Protein AF-A0A3P1Y1E5-F1 (afdb_monomer)

Structure (mmCIF, N/CA/C/O backbone):
data_AF-A0A3P1Y1E5-F1
#
_entry.id   AF-A0A3P1Y1E5-F1
#
loop_
_atom_site.group_PDB
_atom_site.id
_atom_site.type_symbol
_atom_site.label_atom_id
_atom_site.label_alt_id
_atom_site.label_comp_id
_atom_site.label_asym_id
_atom_site.label_entity_id
_atom_site.label_seq_id
_atom_site.pdbx_PDB_ins_code
_atom_site.Cartn_x
_atom_site.Cartn_y
_atom_site.Cartn_z
_atom_site.occupancy
_atom_site.B_iso_or_equiv
_atom_site.auth_seq_id
_atom_site.auth_comp_id
_atom_site.auth_asym_id
_atom_site.auth_atom_id
_atom_site.pdbx_PDB_model_num
ATOM 1 N N . MET A 1 1 ? -15.353 -23.049 12.510 1.00 42.47 1 MET A N 1
ATOM 2 C CA . MET A 1 1 ? -13.964 -23.099 13.004 1.00 42.47 1 MET A CA 1
ATOM 3 C C . MET A 1 1 ? -13.811 -21.940 13.968 1.00 42.47 1 MET A C 1
ATOM 5 O O . MET A 1 1 ? -13.907 -20.807 13.520 1.00 42.47 1 MET A O 1
ATOM 9 N N . ASN A 1 2 ? -13.717 -22.211 15.271 1.00 51.72 2 ASN A N 1
ATOM 10 C CA . ASN A 1 2 ? -13.521 -21.175 16.287 1.00 51.72 2 ASN A CA 1
ATOM 11 C C . ASN A 1 2 ? -12.017 -21.083 16.535 1.00 51.72 2 ASN A C 1
ATOM 13 O O . ASN A 1 2 ? -11.492 -21.872 17.318 1.00 51.72 2 ASN A O 1
ATOM 17 N N . GLY A 1 3 ? -11.343 -20.205 15.793 1.00 59.78 3 GLY A N 1
ATOM 18 C CA . GLY A 1 3 ? -9.952 -19.862 16.078 1.00 59.78 3 GLY A CA 1
ATOM 19 C C . GLY A 1 3 ? -9.832 -19.218 17.456 1.00 59.78 3 GLY A C 1
ATOM 20 O O . GLY A 1 3 ? -10.827 -18.745 18.022 1.00 59.78 3 GLY A O 1
ATOM 21 N N . SER A 1 4 ? -8.627 -19.227 18.015 1.00 78.69 4 SER A N 1
ATOM 22 C CA . SER A 1 4 ? -8.357 -18.503 19.256 1.00 78.69 4 SER A CA 1
ATOM 23 C C . SER A 1 4 ? -8.670 -17.000 19.076 1.00 78.69 4 SER A C 1
ATOM 25 O O . SER A 1 4 ? -8.649 -16.491 17.951 1.00 78.69 4 SER A O 1
ATOM 27 N N . PRO A 1 5 ? -8.976 -16.254 20.154 1.00 76.31 5 PRO A N 1
ATOM 28 C CA . PRO A 1 5 ? -9.172 -14.804 20.077 1.00 76.31 5 PRO A CA 1
ATOM 29 C C . PRO A 1 5 ? -8.020 -14.076 19.368 1.00 76.31 5 PRO A C 1
ATOM 31 O O . PRO A 1 5 ? -8.258 -13.133 18.622 1.00 76.31 5 PRO A O 1
ATOM 34 N N . GLU A 1 6 ? -6.788 -14.554 19.553 1.00 79.50 6 GLU A N 1
ATOM 35 C CA . GLU A 1 6 ? -5.588 -14.021 18.904 1.00 79.50 6 GLU A CA 1
ATOM 36 C C . GLU A 1 6 ? -5.561 -14.314 17.400 1.00 79.50 6 GLU A C 1
ATOM 38 O O . GLU A 1 6 ? -5.260 -13.425 16.611 1.00 79.50 6 GLU A O 1
ATOM 43 N N . GLU A 1 7 ? -5.947 -15.519 16.971 1.00 82.75 7 GLU A N 1
ATOM 44 C CA . GLU A 1 7 ? -6.045 -15.865 15.545 1.00 82.75 7 GLU A CA 1
ATOM 45 C C . GLU A 1 7 ? -7.094 -15.013 14.820 1.00 82.75 7 GLU A C 1
ATOM 47 O O . GLU A 1 7 ? -6.874 -14.592 13.686 1.00 82.75 7 GLU A O 1
ATOM 52 N N . LEU A 1 8 ? -8.224 -14.723 15.477 1.00 83.44 8 LEU A N 1
ATOM 53 C CA . LEU A 1 8 ? -9.262 -13.845 14.926 1.00 83.44 8 LEU A CA 1
ATOM 54 C C . LEU A 1 8 ? -8.780 -12.400 14.780 1.00 83.44 8 LEU A C 1
ATOM 56 O O . LEU A 1 8 ? -9.143 -11.737 13.811 1.00 83.44 8 LEU A O 1
ATOM 60 N N . LEU A 1 9 ? -7.984 -11.917 15.736 1.00 86.06 9 LEU A N 1
ATOM 61 C CA . LEU A 1 9 ? -7.380 -10.591 15.673 1.00 86.06 9 LEU A CA 1
ATOM 62 C C . LEU A 1 9 ? -6.325 -10.521 14.568 1.00 86.06 9 LEU A C 1
ATOM 64 O O . LEU A 1 9 ? -6.343 -9.573 13.798 1.00 86.06 9 LEU A O 1
ATOM 68 N N . LEU A 1 10 ? -5.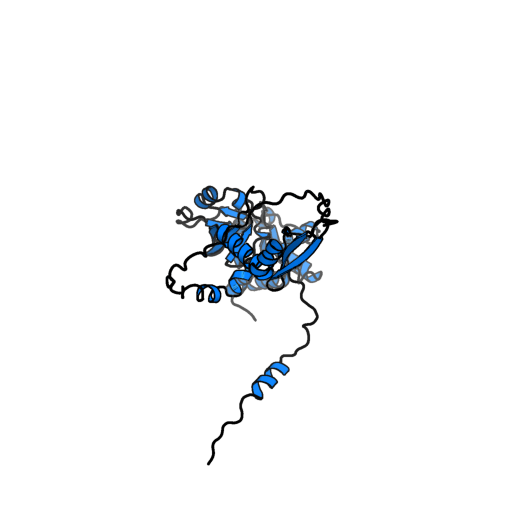457 -11.525 14.435 1.00 83.56 10 LEU A N 1
ATOM 69 C CA . LEU A 1 10 ? -4.420 -11.562 13.396 1.00 83.56 10 LEU A CA 1
ATOM 70 C C . LEU A 1 10 ? -4.992 -11.671 11.976 1.00 83.56 10 LEU A C 1
ATOM 72 O O . LEU A 1 10 ? -4.389 -11.167 11.034 1.00 83.56 10 LEU A O 1
ATOM 76 N N . ALA A 1 11 ? -6.142 -12.327 11.817 1.00 83.75 11 ALA A N 1
ATOM 77 C CA . ALA A 1 11 ? -6.803 -12.484 10.523 1.00 83.75 11 ALA A CA 1
ATOM 78 C C . ALA A 1 11 ? -7.651 -11.270 10.107 1.00 83.75 11 ALA A C 1
ATOM 80 O O . ALA A 1 11 ? -8.106 -11.215 8.964 1.00 83.75 11 ALA A O 1
ATOM 81 N N . LEU A 1 12 ? -7.912 -10.329 11.020 1.00 89.44 12 LEU A N 1
ATOM 82 C CA . LEU A 1 12 ? -8.738 -9.162 10.738 1.00 89.44 12 LEU A CA 1
ATOM 83 C C . LEU A 1 12 ? -7.928 -8.098 9.995 1.00 89.44 12 LEU A C 1
ATOM 85 O O . LEU A 1 12 ? -6.806 -7.786 10.366 1.00 89.44 12 LEU A O 1
ATOM 89 N N . SER A 1 13 ? -8.508 -7.503 8.965 1.00 88.50 13 SER A N 1
ATOM 90 C CA . SER A 1 13 ? -7.905 -6.389 8.233 1.00 88.50 13 SER A CA 1
ATOM 91 C C . SER A 1 13 ? -8.997 -5.493 7.643 1.00 88.50 13 SER A C 1
ATOM 93 O O . SER A 1 13 ? -10.173 -5.882 7.641 1.00 88.50 13 SER A O 1
ATOM 95 N N . PRO A 1 14 ? -8.662 -4.318 7.083 1.00 88.19 14 PRO A N 1
ATOM 96 C CA . PRO A 1 14 ? -9.633 -3.473 6.395 1.00 88.19 14 PRO A CA 1
ATOM 97 C C . PRO A 1 14 ? -10.235 -4.163 5.155 1.00 88.19 14 PRO A C 1
ATOM 99 O O . PRO A 1 14 ? -11.345 -3.829 4.747 1.00 88.19 14 PRO A O 1
ATOM 102 N N . GLY A 1 15 ? -9.538 -5.156 4.587 1.00 88.25 15 GLY A N 1
ATOM 103 C CA . GLY A 1 15 ? -10.026 -6.017 3.506 1.00 88.25 15 GLY A CA 1
ATOM 104 C C . GLY A 1 15 ? -10.902 -7.194 3.959 1.00 88.25 15 GLY A C 1
ATOM 105 O O . GLY A 1 15 ? -11.379 -7.953 3.121 1.00 88.25 15 GLY A O 1
ATOM 106 N N . SER A 1 16 ? -11.130 -7.378 5.262 1.00 92.38 16 SER A N 1
ATOM 107 C CA . SER A 1 16 ? -12.084 -8.376 5.763 1.00 92.38 16 SER A CA 1
ATOM 108 C C . SER A 1 16 ? -13.529 -7.957 5.477 1.00 92.38 16 SER A C 1
ATOM 110 O O . SER A 1 16 ? -13.823 -6.769 5.350 1.00 92.38 16 SER A O 1
ATOM 112 N N . THR A 1 17 ? -14.459 -8.914 5.424 1.00 94.94 17 THR A N 1
ATOM 113 C CA . THR A 1 17 ? -15.889 -8.604 5.260 1.00 94.94 17 THR A CA 1
ATOM 114 C C . THR A 1 17 ? -16.532 -8.144 6.570 1.00 94.94 17 THR A C 1
ATOM 116 O O . THR A 1 17 ? -16.086 -8.511 7.666 1.00 94.94 17 THR A O 1
ATOM 119 N N . LEU A 1 18 ? -17.638 -7.394 6.489 1.00 94.88 18 LEU A N 1
ATOM 120 C CA . LEU A 1 18 ? -18.394 -6.963 7.673 1.00 94.88 18 LEU A CA 1
ATOM 121 C C . LEU A 1 18 ? -18.885 -8.148 8.511 1.00 94.88 18 LEU A C 1
ATOM 123 O O . LEU A 1 18 ? -18.962 -8.053 9.738 1.00 94.88 18 LEU A O 1
ATOM 127 N N . LEU A 1 19 ? -19.191 -9.284 7.875 1.00 93.69 19 LEU A N 1
ATOM 128 C CA . LEU A 1 19 ? -19.574 -10.502 8.586 1.00 93.69 19 LEU A CA 1
ATOM 129 C C . LEU A 1 19 ? -18.432 -11.055 9.451 1.00 93.69 19 LEU A C 1
ATOM 131 O O . LEU A 1 19 ? -18.680 -11.506 10.572 1.00 93.69 19 LEU A O 1
ATOM 135 N N . VAL A 1 20 ? -17.193 -11.026 8.950 1.00 93.50 20 VAL A N 1
ATOM 136 C CA . VAL A 1 20 ? -16.005 -11.433 9.717 1.00 93.50 20 VAL A CA 1
ATOM 137 C C . VAL A 1 20 ? -15.794 -10.484 10.893 1.00 93.50 20 VAL A C 1
ATOM 139 O O . VAL A 1 20 ? -15.693 -10.946 12.029 1.00 93.50 20 VAL A O 1
ATOM 142 N N . LEU A 1 21 ? -15.845 -9.172 10.652 1.00 95.25 21 LEU A N 1
ATOM 143 C CA . LEU A 1 21 ? -15.735 -8.158 11.701 1.00 95.25 21 LEU A CA 1
ATOM 144 C C . LEU A 1 21 ? -16.788 -8.348 12.807 1.00 95.25 21 LEU A C 1
ATOM 146 O O . LEU A 1 21 ? -16.452 -8.353 13.993 1.00 95.25 21 LEU A O 1
ATOM 150 N N . LEU A 1 22 ? -18.055 -8.563 12.434 1.00 94.81 22 LEU A N 1
ATOM 151 C CA . LEU A 1 22 ? -19.137 -8.787 13.394 1.00 94.81 22 LEU A CA 1
ATOM 152 C C . LEU A 1 22 ? -18.893 -10.047 14.237 1.00 94.81 22 LEU A C 1
ATOM 154 O O . LEU A 1 22 ? -19.091 -10.028 15.454 1.00 94.81 22 LEU A O 1
ATOM 158 N N . ARG A 1 23 ? -18.440 -11.142 13.613 1.00 93.06 23 ARG A N 1
ATOM 159 C CA . ARG A 1 23 ? -18.084 -12.378 14.328 1.00 93.06 23 ARG A CA 1
ATOM 160 C C . ARG A 1 23 ? -16.957 -12.139 15.329 1.00 93.06 23 ARG A C 1
ATOM 162 O O . ARG A 1 23 ? -17.055 -12.625 16.454 1.00 93.06 23 ARG A O 1
ATOM 169 N N . THR A 1 24 ? -15.931 -11.378 14.958 1.00 93.69 24 THR A N 1
ATOM 170 C CA . THR A 1 24 ? -14.821 -11.034 15.856 1.00 93.69 24 THR A CA 1
ATOM 171 C C . THR A 1 24 ? -15.310 -10.225 17.058 1.00 93.69 24 THR A C 1
ATOM 173 O O . THR A 1 24 ? -15.009 -10.586 18.195 1.00 93.69 24 THR A O 1
ATOM 176 N N . LEU A 1 25 ? -16.156 -9.212 16.846 1.00 94.38 25 LEU A N 1
ATOM 177 C CA . LEU A 1 25 ? -16.747 -8.423 17.936 1.00 94.38 25 LEU A CA 1
ATOM 178 C C . LEU A 1 25 ? -17.584 -9.273 18.903 1.00 94.38 25 LEU A C 1
ATOM 180 O O . LEU A 1 25 ? -17.478 -9.103 20.117 1.00 94.38 25 LEU A O 1
ATOM 184 N N . TYR A 1 26 ? -18.390 -10.215 18.397 1.00 94.38 26 TYR A N 1
ATOM 185 C CA . TYR A 1 26 ? -19.142 -11.136 19.258 1.00 94.38 26 TYR A CA 1
ATOM 186 C C . TYR A 1 26 ? -18.231 -12.080 20.045 1.00 94.38 26 TYR A C 1
ATOM 188 O O . TYR A 1 26 ? -18.445 -12.260 21.245 1.00 94.38 26 TYR A O 1
ATOM 196 N N . SER A 1 27 ? -17.213 -12.653 19.399 1.00 91.75 27 SER A N 1
ATOM 197 C CA . SER A 1 27 ? -16.253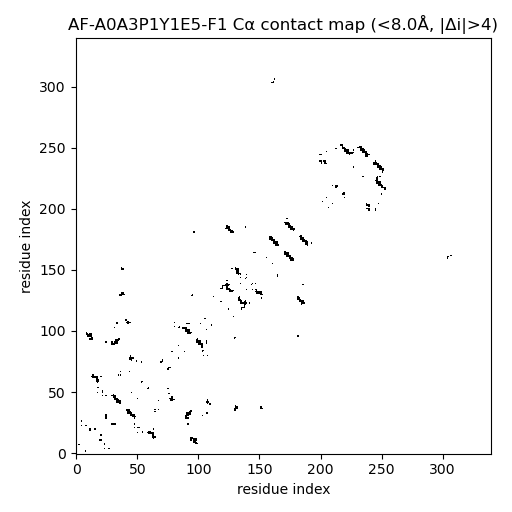 -13.558 20.044 1.00 91.75 27 SER A CA 1
ATOM 198 C C . SER A 1 27 ? -15.478 -12.867 21.167 1.00 91.75 27 SER A C 1
ATOM 200 O O . SER A 1 27 ? -15.287 -13.453 22.231 1.00 91.75 27 SER A O 1
ATOM 202 N N . LEU A 1 28 ? -15.091 -11.606 20.958 1.00 91.50 28 LEU A N 1
ATOM 203 C CA . LEU A 1 28 ? -14.368 -10.789 21.937 1.00 91.50 28 LEU A CA 1
ATOM 204 C C . LEU A 1 28 ? -15.287 -10.084 22.946 1.00 91.50 28 LEU A C 1
ATOM 206 O O . LEU A 1 28 ? -14.797 -9.455 23.878 1.00 91.50 28 LEU A O 1
ATOM 210 N N . ARG A 1 29 ? -16.614 -10.202 22.787 1.00 93.12 29 ARG A N 1
ATOM 211 C CA . ARG A 1 29 ? -17.633 -9.518 23.606 1.00 93.12 29 ARG A CA 1
ATOM 212 C C . ARG A 1 29 ? -17.465 -7.994 23.630 1.00 93.12 29 ARG A C 1
ATOM 214 O O . ARG A 1 29 ? -17.696 -7.360 24.653 1.00 93.12 29 ARG A O 1
ATOM 221 N N . LEU A 1 30 ? -17.094 -7.420 22.491 1.00 93.25 30 LEU A N 1
ATOM 222 C CA . LEU A 1 30 ? -16.925 -5.981 22.312 1.00 93.25 30 LEU A CA 1
ATOM 223 C C . LEU A 1 30 ? -18.181 -5.377 21.678 1.00 93.25 30 LEU A C 1
ATOM 225 O O . LEU A 1 30 ? -18.855 -6.017 20.862 1.00 93.25 30 LEU A O 1
ATOM 229 N N . ASP A 1 31 ? -18.516 -4.151 22.068 1.00 91.69 31 ASP A N 1
ATOM 230 C CA . ASP A 1 31 ? -19.665 -3.407 21.532 1.00 91.69 31 ASP A CA 1
ATOM 231 C C . ASP A 1 31 ? -19.261 -2.309 20.545 1.00 91.69 31 ASP A C 1
ATOM 233 O O . ASP A 1 31 ? -20.092 -1.875 19.745 1.00 91.69 31 ASP A O 1
ATOM 237 N N . PHE A 1 32 ? -17.987 -1.914 20.561 1.00 92.31 32 PHE A N 1
ATOM 238 C CA . PHE A 1 32 ? -17.434 -0.843 19.742 1.00 92.31 32 PHE A CA 1
ATOM 239 C C . PHE A 1 32 ? -16.303 -1.357 18.860 1.00 92.31 32 PHE A C 1
ATOM 241 O O . PHE A 1 32 ? -15.488 -2.185 19.279 1.00 92.31 32 PHE A O 1
ATOM 248 N N . GLY A 1 33 ? -16.249 -0.826 17.645 1.00 92.81 33 GLY A N 1
ATOM 249 C CA . GLY A 1 33 ? -15.103 -0.952 16.764 1.00 92.81 33 GLY A CA 1
ATOM 250 C C . GLY A 1 33 ? -14.623 0.419 16.306 1.00 92.81 33 GLY A C 1
ATOM 251 O O . GLY A 1 33 ? -15.393 1.379 16.230 1.00 92.81 33 GLY A O 1
ATOM 252 N N . VAL A 1 34 ? -13.327 0.492 16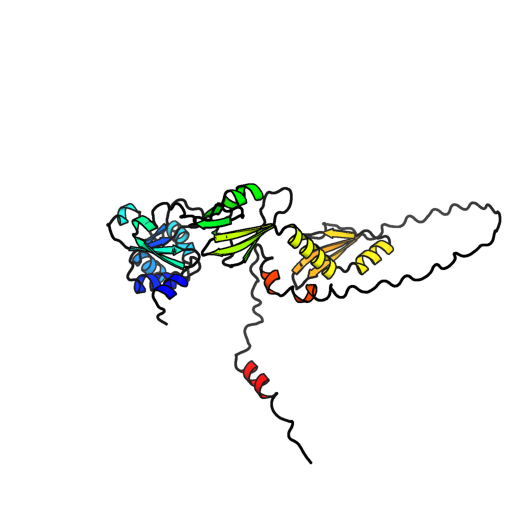.035 1.00 91.69 34 VAL A N 1
ATOM 253 C CA . VAL A 1 34 ? -12.634 1.691 15.586 1.00 91.69 34 VAL A CA 1
ATOM 254 C C . VAL A 1 34 ? -11.837 1.341 14.343 1.00 91.69 34 VAL A C 1
ATOM 256 O O . VAL A 1 34 ? -11.104 0.355 14.315 1.00 91.69 34 VAL A O 1
ATOM 259 N N . LEU A 1 35 ? -11.977 2.164 13.315 1.00 90.12 35 LEU A N 1
ATOM 260 C CA . LEU A 1 35 ? -11.185 2.115 12.096 1.00 90.12 35 LEU A CA 1
ATOM 261 C C . LEU A 1 35 ? -10.514 3.475 11.922 1.00 90.12 35 LEU A C 1
ATOM 263 O O . LEU A 1 35 ? -11.149 4.497 12.152 1.00 90.12 35 LEU A O 1
ATOM 267 N N . TRP A 1 36 ? -9.257 3.508 11.495 1.00 86.00 36 TRP A N 1
ATOM 268 C CA . TRP A 1 36 ? -8.618 4.742 11.037 1.00 86.00 36 TRP A CA 1
ATOM 269 C C . TRP A 1 36 ? -8.642 4.750 9.511 1.00 86.00 36 TRP A C 1
ATOM 271 O O . TRP A 1 36 ? -7.877 3.994 8.913 1.00 86.00 36 TRP A O 1
ATOM 281 N N . PRO A 1 37 ? -9.534 5.532 8.872 1.00 81.06 37 PRO A N 1
ATOM 282 C CA . PRO A 1 37 ? -9.547 5.623 7.422 1.00 81.06 37 PRO A CA 1
ATOM 283 C C . PRO A 1 37 ? -8.229 6.222 6.935 1.00 81.06 37 PRO A C 1
ATOM 285 O O . PRO A 1 37 ? -7.707 7.159 7.548 1.00 81.06 37 PRO A O 1
ATOM 288 N N . ASP A 1 38 ? -7.705 5.698 5.832 1.00 73.00 38 ASP A N 1
ATOM 289 C CA . ASP A 1 38 ? -6.450 6.175 5.260 1.00 73.00 38 ASP A CA 1
ATOM 290 C C . ASP A 1 38 ? -6.516 7.681 4.968 1.00 73.00 38 ASP A C 1
ATOM 292 O O . ASP A 1 38 ? -7.514 8.202 4.468 1.00 73.00 38 ASP A O 1
ATOM 296 N N . GLY A 1 39 ? -5.464 8.407 5.355 1.00 68.12 39 GLY A N 1
ATOM 297 C CA . GLY A 1 39 ? -5.405 9.867 5.218 1.00 68.12 39 GLY A CA 1
ATOM 298 C C . GLY A 1 39 ? -6.306 10.673 6.170 1.00 68.12 39 GLY A C 1
ATOM 299 O O . GLY A 1 39 ? -6.175 11.896 6.218 1.00 68.12 39 GLY A O 1
ATOM 300 N N . SER A 1 40 ? -7.167 10.045 6.979 1.00 75.62 40 SER A N 1
ATOM 301 C CA . SER A 1 40 ? -8.037 10.756 7.927 1.00 75.62 40 SER A CA 1
ATOM 302 C C . SER A 1 40 ? -7.261 11.320 9.125 1.00 75.62 40 SER A C 1
ATOM 304 O O . SER A 1 40 ? -6.246 10.766 9.554 1.00 75.62 40 SER A O 1
ATOM 306 N N . GLU A 1 41 ? -7.721 12.449 9.673 1.00 72.25 41 GLU A N 1
ATOM 307 C CA . GLU A 1 41 ? -7.292 12.981 10.984 1.00 72.25 41 GLU A CA 1
ATOM 308 C C . GLU A 1 41 ? -8.111 12.415 12.145 1.00 72.25 41 GLU A C 1
ATOM 310 O O . GLU A 1 41 ? -7.700 12.503 13.302 1.00 72.25 41 GLU A O 1
ATOM 315 N N . HIS A 1 42 ? -9.251 11.803 11.833 1.00 79.81 42 HIS A N 1
ATOM 316 C CA . HIS A 1 42 ? -10.209 11.327 12.814 1.00 79.81 42 HIS A CA 1
ATOM 317 C C . HIS A 1 42 ? -10.466 9.833 12.651 1.00 79.81 42 HIS A C 1
ATOM 319 O O . HIS A 1 42 ? -10.615 9.322 11.535 1.00 79.81 42 HIS A O 1
ATOM 325 N N . ALA A 1 43 ? -10.554 9.148 13.787 1.00 86.25 43 ALA A N 1
ATOM 326 C CA . ALA A 1 43 ? -10.989 7.768 13.842 1.00 86.25 43 ALA A CA 1
ATOM 327 C C . ALA A 1 43 ? -12.472 7.653 13.456 1.00 86.25 43 ALA A C 1
ATOM 329 O O . ALA A 1 43 ? -13.304 8.476 13.837 1.00 86.25 43 ALA A O 1
ATOM 330 N N . PHE A 1 44 ? -12.806 6.593 12.734 1.00 88.94 44 PHE A N 1
ATOM 331 C CA . PHE A 1 44 ? -14.170 6.183 12.461 1.00 88.94 44 PHE A CA 1
ATOM 332 C C . PHE A 1 44 ? -14.627 5.195 13.538 1.00 88.94 44 PHE A C 1
ATOM 334 O O . PHE A 1 44 ? -14.116 4.076 13.625 1.00 88.94 44 PHE A O 1
ATOM 341 N N . VAL A 1 45 ? -15.591 5.608 14.361 1.00 91.00 45 VAL A N 1
ATOM 342 C CA . VAL A 1 45 ? -16.144 4.794 15.451 1.00 91.00 45 VAL A CA 1
ATOM 343 C C . VAL A 1 45 ? -17.519 4.277 15.057 1.00 91.00 45 VAL A C 1
ATOM 345 O O . VAL A 1 45 ? -18.380 5.034 14.604 1.00 91.00 45 VAL A O 1
ATOM 348 N N . PHE A 1 46 ? -17.736 2.981 15.261 1.00 91.25 46 PHE A N 1
ATOM 349 C CA . PHE A 1 46 ? -19.010 2.325 14.994 1.00 91.25 46 PHE A CA 1
ATOM 350 C C . PHE A 1 46 ? -19.388 1.374 16.126 1.00 91.25 46 PHE A C 1
ATOM 352 O O . PHE A 1 46 ? -18.542 0.838 16.848 1.00 91.25 46 PHE A O 1
ATOM 359 N N . ARG A 1 47 ? -20.691 1.133 16.261 1.00 91.50 47 ARG A N 1
ATOM 360 C CA . ARG A 1 47 ? -21.234 0.165 17.214 1.00 91.50 47 ARG A CA 1
ATOM 361 C C . ARG A 1 47 ? -21.587 -1.152 16.536 1.00 91.50 47 ARG A C 1
ATOM 363 O O . ARG A 1 47 ? -21.982 -1.213 15.371 1.00 91.50 47 ARG A O 1
ATOM 370 N N . LYS A 1 48 ? -21.488 -2.236 17.300 1.00 93.94 48 LYS A N 1
ATOM 371 C CA . LYS A 1 48 ? -21.811 -3.596 16.850 1.00 93.94 48 LYS A CA 1
ATOM 372 C C . LYS A 1 48 ? -23.246 -3.726 16.323 1.00 93.94 48 LYS A C 1
ATOM 374 O O . LYS A 1 48 ? -23.472 -4.432 15.347 1.00 93.94 48 LYS A O 1
ATOM 379 N N . ASP A 1 49 ? -24.217 -3.046 16.930 1.00 92.50 49 ASP A N 1
ATOM 380 C CA . ASP A 1 49 ? -25.621 -3.051 16.488 1.00 92.50 49 ASP A CA 1
ATOM 381 C C . ASP A 1 49 ? -25.816 -2.406 15.105 1.00 92.50 49 ASP A C 1
ATOM 383 O O . ASP A 1 49 ? -26.642 -2.871 14.317 1.00 92.50 49 ASP A O 1
ATOM 387 N N . GLN A 1 50 ? -25.005 -1.406 14.760 1.00 91.75 50 GLN A N 1
ATOM 388 C CA . GLN A 1 50 ? -24.994 -0.802 13.427 1.00 91.75 50 GLN A CA 1
ATOM 389 C C . GLN A 1 50 ? -24.504 -1.792 12.363 1.00 91.75 50 GLN A C 1
ATOM 391 O O . GLN A 1 50 ? -25.088 -1.865 11.280 1.00 91.75 50 GLN A O 1
ATOM 396 N N . LEU A 1 51 ? -23.499 -2.617 12.681 1.00 93.25 51 LEU A N 1
ATOM 397 C CA . LEU A 1 51 ? -23.064 -3.703 11.796 1.00 93.25 51 LEU A CA 1
ATOM 398 C C . LEU A 1 51 ? -24.151 -4.765 11.612 1.00 93.25 51 LEU A C 1
ATOM 400 O O . LEU A 1 51 ? -24.369 -5.229 10.494 1.00 93.25 51 LEU A O 1
ATOM 404 N N . VAL A 1 52 ? -24.871 -5.124 12.682 1.00 93.25 52 VAL A N 1
ATOM 405 C CA . VAL A 1 52 ? -26.020 -6.042 12.589 1.00 93.25 52 VAL A CA 1
ATOM 406 C C . VAL A 1 52 ? -27.081 -5.477 11.642 1.00 93.25 52 VAL A C 1
ATOM 408 O O . VAL A 1 52 ? -27.593 -6.207 10.793 1.00 93.25 52 VAL A O 1
ATOM 411 N N . ALA A 1 53 ? -27.375 -4.177 11.732 1.00 91.94 53 ALA A N 1
ATOM 412 C CA . ALA A 1 53 ? -28.321 -3.515 10.837 1.00 91.94 53 ALA A CA 1
ATOM 413 C C . ALA A 1 53 ? -27.848 -3.517 9.370 1.00 91.94 53 ALA A C 1
ATOM 415 O O . ALA A 1 53 ? -28.650 -3.794 8.477 1.00 91.94 53 ALA A O 1
ATOM 416 N N . LEU A 1 54 ? -26.562 -3.260 9.106 1.00 92.69 54 LEU A N 1
ATOM 417 C CA . LEU A 1 54 ? -25.983 -3.326 7.756 1.00 92.69 54 LEU A CA 1
ATOM 418 C C . LEU A 1 54 ? -26.061 -4.733 7.158 1.00 92.69 54 LEU A C 1
ATOM 420 O O . LEU A 1 54 ? -26.482 -4.905 6.013 1.00 92.69 54 LEU A O 1
ATOM 424 N N . ILE A 1 55 ? -25.707 -5.748 7.944 1.00 92.31 55 ILE A N 1
ATOM 425 C CA . ILE A 1 55 ? -25.780 -7.149 7.520 1.00 92.31 55 ILE A CA 1
ATOM 426 C C . ILE A 1 55 ? -27.233 -7.552 7.258 1.00 92.31 55 ILE A C 1
ATOM 428 O O . ILE A 1 55 ? -27.515 -8.173 6.235 1.00 92.31 55 ILE A O 1
ATOM 432 N N . GLY A 1 56 ? -28.172 -7.122 8.106 1.00 90.19 56 GLY A N 1
ATOM 433 C CA . GLY A 1 56 ? -29.608 -7.321 7.891 1.00 90.19 56 GLY A CA 1
ATOM 434 C C . GLY A 1 56 ? -30.143 -6.665 6.610 1.00 90.19 56 GLY A C 1
ATOM 435 O O . GLY A 1 56 ? -31.136 -7.129 6.057 1.00 90.19 56 GLY A O 1
ATOM 436 N N . ARG A 1 57 ? -29.466 -5.629 6.098 1.00 91.12 57 ARG A N 1
ATOM 437 C CA . ARG A 1 57 ? -29.751 -4.973 4.808 1.00 91.12 57 ARG A CA 1
ATOM 438 C C . ARG A 1 57 ? -29.000 -5.599 3.621 1.00 91.12 57 ARG A C 1
ATOM 440 O O . ARG A 1 57 ? -29.012 -5.032 2.533 1.00 91.12 57 ARG A O 1
ATOM 447 N N . GLY A 1 58 ? -28.343 -6.744 3.810 1.00 90.88 58 GLY A N 1
ATOM 448 C CA . GLY A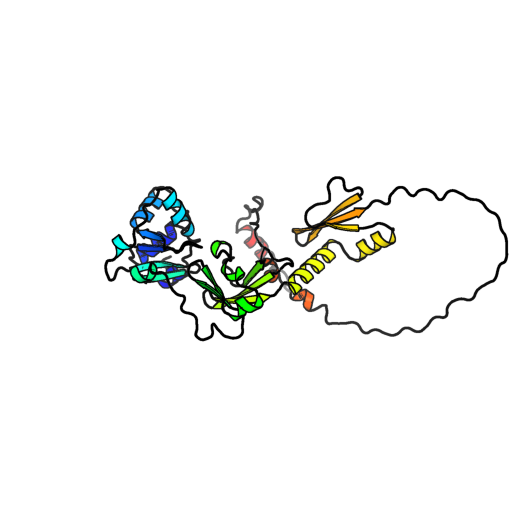 1 58 ? -27.647 -7.472 2.744 1.00 90.88 58 GLY A CA 1
ATOM 449 C C . GLY A 1 58 ? -26.231 -6.974 2.437 1.00 90.88 58 GLY A C 1
ATOM 450 O O . GLY A 1 58 ? -25.703 -7.277 1.372 1.00 90.88 58 GLY A O 1
ATOM 451 N N . ARG A 1 59 ? -25.592 -6.217 3.341 1.00 91.69 59 ARG A N 1
ATOM 452 C CA . ARG A 1 59 ? -24.204 -5.733 3.182 1.00 91.69 59 ARG A CA 1
ATOM 453 C C . ARG A 1 59 ? -23.163 -6.632 3.866 1.00 91.69 59 ARG A C 1
ATOM 455 O O . ARG A 1 59 ? -22.142 -6.139 4.325 1.00 91.69 59 ARG A O 1
ATOM 462 N N . SER A 1 60 ? -23.407 -7.941 3.974 1.00 90.12 60 SER A N 1
ATOM 463 C CA . SER A 1 60 ? -22.494 -8.858 4.683 1.00 90.12 60 SER A CA 1
ATOM 464 C C . SER A 1 60 ? -21.103 -8.957 4.062 1.00 90.12 60 SER A C 1
ATOM 466 O O . SER A 1 60 ? -20.128 -9.060 4.803 1.00 90.12 60 SER A O 1
ATOM 468 N N . GLU A 1 61 ? -21.035 -8.887 2.731 1.00 93.38 61 GLU A N 1
ATOM 469 C CA . GLU A 1 61 ? -19.799 -9.005 1.946 1.00 93.38 61 GLU A CA 1
ATOM 470 C C . GLU A 1 61 ? -19.095 -7.663 1.705 1.00 93.38 61 GLU A C 1
ATOM 472 O O . GLU A 1 61 ? -18.022 -7.643 1.112 1.00 93.38 61 GLU A O 1
ATOM 477 N N . ALA A 1 62 ? -19.675 -6.543 2.158 1.00 93.56 62 ALA A N 1
ATOM 478 C CA . ALA A 1 62 ? -18.975 -5.260 2.121 1.00 93.56 62 ALA A CA 1
ATOM 479 C C . ALA A 1 62 ? -17.699 -5.338 2.971 1.00 93.56 62 ALA A C 1
ATOM 481 O O . ALA A 1 62 ? -17.635 -6.115 3.934 1.00 93.56 62 ALA A O 1
ATOM 482 N N . LEU A 1 63 ? -16.683 -4.553 2.621 1.00 93.88 63 LEU A N 1
ATOM 483 C CA . LEU A 1 63 ? -15.401 -4.605 3.308 1.00 93.88 63 LEU A CA 1
ATOM 484 C C . LEU A 1 63 ? -15.394 -3.656 4.504 1.00 93.88 63 LEU A C 1
ATOM 486 O O . LEU A 1 63 ? -16.114 -2.658 4.543 1.00 93.88 63 LEU A O 1
ATOM 490 N N . VAL A 1 64 ? -14.556 -3.954 5.496 1.00 92.62 64 VAL A N 1
ATOM 491 C CA . VAL A 1 64 ? -14.407 -3.102 6.684 1.00 92.62 64 VAL A CA 1
ATOM 492 C C . VAL A 1 64 ? -13.942 -1.694 6.305 1.00 92.62 64 VAL A C 1
ATOM 494 O O . VAL A 1 64 ? -14.450 -0.722 6.863 1.00 92.62 64 VAL A O 1
ATOM 497 N N . ARG A 1 65 ? -13.035 -1.566 5.329 1.00 89.81 65 ARG A N 1
ATOM 498 C CA . ARG A 1 65 ? -12.550 -0.269 4.828 1.00 89.81 65 ARG A CA 1
ATOM 499 C C . ARG A 1 65 ? -13.645 0.626 4.241 1.00 89.81 65 ARG A C 1
ATOM 501 O O . ARG A 1 65 ? -13.473 1.837 4.260 1.00 89.81 65 ARG A O 1
ATOM 508 N N . ASP A 1 66 ? -14.764 0.050 3.796 1.00 91.25 66 ASP A N 1
ATOM 509 C CA . ASP A 1 66 ? -15.866 0.780 3.154 1.00 91.25 66 ASP A CA 1
ATOM 510 C C . ASP A 1 66 ? -16.847 1.379 4.185 1.00 91.25 66 ASP A C 1
ATOM 512 O O . ASP A 1 66 ? -17.762 2.125 3.836 1.00 91.25 66 ASP A O 1
ATOM 516 N N . LEU A 1 67 ? -16.694 1.073 5.482 1.00 91.62 67 LEU A N 1
ATOM 517 C CA . LEU A 1 67 ? -17.581 1.583 6.539 1.00 91.62 67 LEU A CA 1
ATOM 518 C C . LEU A 1 67 ? -17.735 3.118 6.549 1.00 91.62 67 LEU A C 1
ATOM 520 O O . LEU A 1 67 ? -18.870 3.583 6.699 1.00 91.62 67 LEU A O 1
ATOM 524 N N . PRO A 1 68 ? -16.670 3.925 6.366 1.00 89.81 68 PRO A N 1
ATOM 525 C CA . PRO A 1 68 ? -16.802 5.375 6.275 1.00 89.81 68 PRO A CA 1
ATOM 526 C C . PRO A 1 68 ? -17.634 5.828 5.067 1.00 89.81 68 PRO A C 1
ATOM 528 O O . PRO A 1 68 ? -18.382 6.800 5.180 1.00 89.81 68 PRO A O 1
ATOM 531 N N . ASP A 1 69 ? -17.543 5.134 3.927 1.00 89.88 69 ASP A N 1
ATOM 532 C CA . ASP A 1 69 ? -18.362 5.419 2.742 1.00 89.88 69 ASP A CA 1
ATOM 533 C C . ASP A 1 69 ? -19.837 5.102 3.015 1.00 89.88 69 ASP A C 1
ATOM 535 O O . ASP A 1 69 ? -20.706 5.948 2.802 1.00 89.88 69 ASP A O 1
ATOM 539 N N . LEU A 1 70 ? -20.119 3.939 3.613 1.00 90.50 70 LEU A N 1
ATOM 540 C CA . LEU A 1 70 ? -21.475 3.532 4.002 1.00 90.50 70 LEU A CA 1
ATOM 541 C C . LEU A 1 70 ? -22.109 4.501 5.018 1.00 90.50 70 LEU A C 1
ATOM 543 O O . LEU A 1 70 ? -23.324 4.716 5.013 1.00 90.50 70 LEU A O 1
ATOM 547 N N . ALA A 1 71 ? -21.303 5.105 5.894 1.00 88.25 71 ALA A N 1
ATOM 548 C CA . ALA A 1 71 ? -21.761 6.155 6.801 1.00 88.25 71 ALA A CA 1
ATOM 549 C C . ALA A 1 71 ? -22.118 7.447 6.055 1.00 88.25 71 ALA A C 1
ATOM 551 O O . ALA A 1 71 ? -23.151 8.054 6.341 1.00 88.25 71 ALA A O 1
ATOM 552 N N . ARG A 1 72 ? -21.308 7.845 5.064 1.00 86.69 72 ARG A N 1
ATOM 553 C CA . ARG A 1 72 ? -21.589 9.004 4.198 1.00 86.69 72 ARG A CA 1
ATOM 554 C C . ARG A 1 72 ? -22.849 8.808 3.351 1.00 86.69 72 ARG A C 1
ATOM 556 O O . ARG A 1 72 ? -23.574 9.769 3.119 1.00 86.69 72 ARG A O 1
ATOM 563 N N . GLU A 1 73 ? -23.164 7.570 2.980 1.00 88.44 73 GLU A N 1
ATOM 564 C CA . GLU A 1 73 ? -24.435 7.188 2.344 1.00 88.44 73 GLU A CA 1
ATOM 565 C C . GLU A 1 73 ? -25.641 7.200 3.308 1.00 88.44 73 GLU A C 1
ATOM 567 O O . GLU A 1 73 ? -26.775 6.946 2.898 1.00 88.44 73 GLU A O 1
ATOM 572 N N . GLY A 1 74 ? -25.429 7.477 4.599 1.00 85.19 74 GLY A N 1
ATOM 573 C CA . GLY A 1 74 ? -26.481 7.516 5.616 1.00 85.19 74 GLY A CA 1
ATOM 574 C C . GLY A 1 74 ? -26.970 6.136 6.061 1.00 85.19 74 GLY A C 1
ATOM 575 O O . GLY A 1 74 ? -28.014 6.027 6.711 1.00 85.19 74 GLY A O 1
ATOM 576 N N . LEU A 1 75 ? -26.244 5.062 5.731 1.00 84.06 75 LEU A N 1
ATOM 577 C CA . LEU A 1 75 ? -26.633 3.702 6.109 1.00 84.06 75 LEU A CA 1
ATOM 578 C C . LEU A 1 75 ? -26.336 3.400 7.580 1.00 84.06 75 LEU A C 1
ATOM 580 O O . LEU A 1 75 ? -27.053 2.593 8.182 1.00 84.06 75 LEU A O 1
ATOM 584 N N . ILE A 1 76 ? -25.335 4.070 8.153 1.00 84.06 76 ILE A N 1
ATOM 585 C CA . ILE A 1 76 ? -24.975 4.029 9.573 1.00 84.06 76 ILE A CA 1
ATOM 586 C C . ILE A 1 76 ? -24.711 5.437 10.102 1.00 84.06 76 ILE A C 1
ATOM 588 O O . ILE A 1 76 ? -24.307 6.329 9.362 1.00 84.06 76 ILE A O 1
ATOM 592 N N . ARG A 1 77 ? -24.951 5.631 11.400 1.00 79.38 77 ARG A N 1
ATOM 593 C CA . ARG A 1 77 ? -24.689 6.898 12.089 1.00 79.38 77 ARG A CA 1
ATOM 594 C C . ARG A 1 77 ? -23.263 6.882 12.635 1.00 79.38 77 ARG A C 1
ATOM 596 O O . ARG A 1 77 ? -22.888 5.915 13.291 1.00 79.38 77 ARG A O 1
ATOM 603 N N . LEU A 1 78 ? -22.495 7.943 12.411 1.00 74.31 78 LEU A N 1
ATOM 604 C CA . LEU A 1 78 ? -21.209 8.111 13.086 1.00 74.31 78 LEU A CA 1
ATOM 605 C C . LEU A 1 78 ? -21.448 8.196 14.600 1.00 74.31 78 LEU A C 1
ATOM 607 O O . LEU A 1 78 ? -22.322 8.943 15.042 1.00 74.31 78 LEU A O 1
ATOM 611 N N . VAL A 1 79 ? -20.708 7.411 15.376 1.00 77.06 79 VAL A N 1
ATOM 612 C CA . VAL A 1 79 ? -20.724 7.518 16.837 1.00 77.06 79 VAL A CA 1
ATOM 613 C C . VAL A 1 79 ? -19.755 8.628 17.204 1.00 77.06 79 VAL A C 1
ATOM 615 O O . VAL A 1 79 ? -18.574 8.544 16.865 1.00 77.06 79 VAL A O 1
ATOM 618 N N . GLU A 1 80 ? -20.247 9.678 17.853 1.00 68.31 80 GLU A N 1
ATOM 619 C CA . GLU A 1 80 ? -19.363 10.738 18.324 1.00 68.31 80 GLU A CA 1
ATOM 620 C C . GLU A 1 80 ? -18.529 10.219 19.505 1.00 68.31 80 GLU A C 1
ATOM 622 O O . GLU A 1 80 ? -19.064 9.499 20.353 1.00 68.31 80 GLU A O 1
ATOM 627 N N . PRO A 1 81 ? -17.227 10.557 19.584 1.00 59.50 81 PRO A N 1
ATOM 628 C CA . PRO A 1 81 ? -16.359 10.104 20.671 1.00 59.50 81 PRO A CA 1
ATOM 629 C C . PRO A 1 81 ? -16.909 10.453 22.063 1.00 59.50 81 PRO A C 1
ATOM 631 O O . PRO A 1 81 ? -16.755 9.658 22.986 1.00 59.50 81 PRO A O 1
ATOM 634 N N . GLU A 1 82 ? -17.610 11.589 22.181 1.00 58.44 82 GLU A N 1
ATOM 635 C CA . GLU A 1 82 ? -18.247 12.077 23.415 1.00 58.44 82 GLU A CA 1
ATOM 636 C C . GLU A 1 82 ? -19.378 11.157 23.914 1.00 58.44 82 GLU A C 1
ATOM 638 O O . GLU A 1 82 ? -19.547 10.972 25.117 1.00 58.44 82 GLU A O 1
ATOM 643 N N . GLU A 1 83 ? -20.119 10.490 23.016 1.00 55.47 83 GLU A N 1
ATOM 644 C CA . GLU A 1 83 ? -21.140 9.498 23.403 1.00 55.47 83 GLU A CA 1
ATOM 645 C C . GLU A 1 83 ? -20.504 8.217 23.992 1.00 55.47 83 GLU A C 1
ATOM 647 O O . GLU A 1 83 ? -21.204 7.361 24.541 1.00 55.47 83 GLU A O 1
ATOM 652 N N . ALA A 1 84 ? -19.179 8.077 23.884 1.00 54.78 84 ALA A N 1
ATOM 653 C CA . ALA A 1 84 ? -18.427 6.872 24.198 1.00 54.78 84 ALA A CA 1
ATOM 654 C C . ALA A 1 84 ? -17.405 7.043 25.346 1.00 54.78 84 ALA A C 1
ATOM 656 O O . ALA A 1 84 ? -16.649 6.116 25.641 1.00 54.78 84 ALA A O 1
ATOM 657 N N . GLU A 1 85 ? -17.431 8.185 26.046 1.00 54.56 85 GLU A N 1
ATOM 658 C CA . GLU A 1 85 ? -16.545 8.561 27.168 1.00 54.56 85 GLU A CA 1
ATOM 659 C C . GLU A 1 85 ? -16.777 7.792 28.485 1.00 54.56 85 GLU A C 1
ATOM 661 O O . GLU A 1 85 ? -16.360 8.222 29.562 1.00 54.56 85 GLU A O 1
ATOM 666 N N . ALA A 1 86 ? -17.422 6.627 28.450 1.00 58.16 86 ALA A N 1
ATOM 667 C CA . ALA A 1 86 ? -17.480 5.785 29.637 1.00 58.16 86 ALA A CA 1
ATOM 668 C C . ALA A 1 86 ? -16.087 5.182 29.904 1.00 58.16 86 ALA A C 1
ATOM 670 O O . ALA A 1 86 ? -15.587 4.358 29.132 1.00 58.16 86 ALA A O 1
ATOM 671 N N . GLU A 1 87 ? -15.457 5.592 31.010 1.00 63.84 87 GLU A N 1
ATOM 672 C CA . GLU A 1 87 ? -14.195 5.015 31.482 1.00 63.84 87 GLU A CA 1
ATOM 673 C C . GLU A 1 87 ? -14.273 3.477 31.494 1.00 63.84 87 GLU A C 1
ATOM 675 O O . GLU A 1 87 ? -15.196 2.877 32.047 1.00 63.84 87 GLU A O 1
ATOM 680 N N . GLY A 1 88 ? -13.291 2.827 30.862 1.00 74.62 88 GLY A N 1
ATOM 681 C CA . GLY A 1 88 ? -13.170 1.366 30.836 1.00 74.62 88 GLY A CA 1
ATOM 682 C C . GLY A 1 88 ? -13.878 0.647 29.681 1.00 74.62 88 GLY A C 1
ATOM 683 O O . GLY A 1 88 ? -13.764 -0.578 29.595 1.00 74.62 88 GLY A O 1
ATOM 684 N N . VAL A 1 89 ? -14.556 1.352 28.766 1.00 87.50 89 VAL A N 1
ATOM 685 C CA . VAL A 1 89 ? -15.084 0.725 27.541 1.00 87.50 89 VAL A CA 1
ATOM 686 C C . VAL A 1 89 ? -13.930 0.257 26.657 1.00 87.50 89 VAL A C 1
ATOM 688 O O . VAL A 1 89 ? -13.055 1.035 26.288 1.00 87.50 89 VAL A O 1
ATOM 691 N N . GLN A 1 90 ? -13.937 -1.027 26.308 1.00 91.50 90 GLN A N 1
ATOM 692 C CA . GLN A 1 90 ? -12.986 -1.634 25.377 1.00 91.50 90 GLN A CA 1
ATOM 693 C C . GLN A 1 90 ? -13.540 -1.584 23.950 1.00 91.50 90 GLN A C 1
ATOM 695 O O . GLN A 1 90 ? -14.734 -1.809 23.729 1.00 91.50 90 GLN A O 1
ATOM 700 N N . ALA A 1 91 ? -12.665 -1.343 22.980 1.00 92.31 91 ALA A N 1
ATOM 701 C CA . ALA A 1 91 ? -13.000 -1.303 21.566 1.00 92.31 91 ALA A CA 1
ATOM 702 C C . ALA A 1 91 ? -12.023 -2.136 20.734 1.00 92.31 91 ALA A C 1
ATOM 704 O O . ALA A 1 91 ? -10.850 -2.293 21.075 1.00 92.31 91 ALA A O 1
ATOM 705 N N . LEU A 1 92 ? -12.530 -2.664 19.620 1.00 94.38 92 LEU A N 1
ATOM 706 C CA . LEU A 1 92 ? -11.718 -3.335 18.613 1.00 94.38 92 LEU A CA 1
ATOM 707 C C . LEU A 1 92 ? -11.166 -2.297 17.636 1.00 94.38 92 LEU A C 1
ATOM 709 O O . LEU A 1 92 ? -11.910 -1.798 16.794 1.00 94.38 92 LEU A O 1
ATOM 713 N N . LEU A 1 93 ? -9.876 -1.995 17.724 1.00 91.44 93 LEU A N 1
ATOM 714 C CA . LEU A 1 93 ? -9.171 -1.233 16.702 1.00 91.44 93 LEU A CA 1
ATOM 715 C C . LEU A 1 93 ? -8.824 -2.169 15.541 1.00 91.44 93 LEU A C 1
ATOM 717 O O . LEU A 1 93 ? -8.103 -3.144 15.739 1.00 91.44 93 LEU A O 1
ATOM 721 N N . VAL A 1 94 ? -9.321 -1.867 14.343 1.00 90.69 94 VAL A N 1
ATOM 722 C CA . VAL A 1 94 ? -8.940 -2.557 13.106 1.00 90.69 94 VAL A CA 1
ATOM 723 C C . VAL A 1 94 ? -7.708 -1.873 12.525 1.00 90.69 94 VAL A C 1
ATOM 725 O O . VAL A 1 94 ? -7.746 -0.693 12.174 1.00 90.69 94 VAL A O 1
ATOM 728 N N . GLU A 1 95 ? -6.619 -2.625 12.429 1.00 84.38 95 GLU A N 1
ATOM 729 C CA . GLU A 1 95 ? -5.359 -2.208 11.824 1.00 84.38 95 GLU A CA 1
ATOM 730 C C . GLU A 1 95 ? -5.209 -2.862 10.450 1.00 84.38 95 GLU A C 1
ATOM 732 O O . GLU A 1 95 ? -5.938 -3.786 10.093 1.00 84.38 95 GLU A O 1
ATOM 737 N N . ARG A 1 96 ? -4.237 -2.401 9.659 1.00 78.06 96 ARG A N 1
ATOM 738 C CA . ARG A 1 96 ? -3.987 -2.946 8.320 1.00 78.06 96 ARG A CA 1
ATOM 739 C C . ARG A 1 96 ? -3.719 -4.454 8.334 1.00 78.06 96 ARG A C 1
ATOM 741 O O . ARG A 1 96 ? -4.149 -5.156 7.427 1.00 78.06 96 ARG A O 1
ATOM 748 N N . ARG A 1 97 ? -2.990 -4.938 9.342 1.00 76.06 97 ARG A N 1
ATOM 749 C CA . ARG A 1 97 ? -2.557 -6.337 9.478 1.00 76.06 97 ARG A CA 1
ATOM 750 C C . ARG A 1 97 ? -2.973 -6.931 10.822 1.00 76.06 97 ARG A C 1
ATOM 752 O O . ARG A 1 97 ? -2.158 -7.529 11.521 1.00 76.06 97 ARG A O 1
ATOM 759 N N . GLY A 1 98 ? -4.223 -6.715 11.204 1.00 86.38 98 GLY A N 1
ATOM 760 C CA . GLY A 1 98 ? -4.783 -7.314 12.402 1.00 86.38 98 GLY A CA 1
ATOM 761 C C . GLY A 1 98 ? -5.846 -6.447 13.059 1.00 86.38 98 GLY A C 1
ATOM 762 O O . GLY A 1 98 ? -6.313 -5.439 12.532 1.00 86.38 98 GLY A O 1
ATOM 763 N N . GLY A 1 99 ? -6.185 -6.818 14.283 1.00 88.25 99 GLY A N 1
ATOM 764 C CA . GLY A 1 99 ? -6.893 -5.964 15.214 1.00 88.25 99 GLY A CA 1
ATOM 765 C C . GLY A 1 99 ? -6.218 -5.960 16.576 1.00 88.25 99 GLY A C 1
ATOM 766 O O . GLY A 1 99 ? -5.546 -6.918 16.961 1.00 88.25 99 GLY A O 1
ATOM 767 N N . ARG A 1 100 ? -6.446 -4.895 17.339 1.00 89.44 100 ARG A N 1
ATOM 768 C CA . ARG A 1 100 ? -6.061 -4.801 18.750 1.00 89.44 100 ARG A CA 1
ATOM 769 C C . ARG A 1 100 ? -7.269 -4.436 19.588 1.00 89.44 100 ARG A C 1
ATOM 771 O O . ARG A 1 100 ? -8.157 -3.718 19.136 1.00 89.44 100 ARG A O 1
ATOM 778 N N . VAL A 1 101 ? -7.292 -4.924 20.820 1.00 91.44 101 VAL A N 1
ATOM 779 C CA . VAL A 1 101 ? -8.287 -4.511 21.810 1.00 91.44 101 VAL A CA 1
ATOM 780 C C . VAL A 1 101 ? -7.637 -3.470 22.702 1.00 91.44 101 VAL A C 1
ATOM 782 O O . VAL A 1 101 ? -6.598 -3.739 23.302 1.00 91.44 101 VAL A O 1
ATOM 785 N N . LEU A 1 102 ? -8.225 -2.281 22.737 1.00 90.12 102 LEU A N 1
ATOM 786 C CA . LEU A 1 102 ? -7.735 -1.138 23.500 1.00 90.12 102 LEU A CA 1
ATOM 787 C C . LEU A 1 102 ? -8.915 -0.451 24.196 1.00 90.12 102 LEU A C 1
ATOM 789 O O . LEU A 1 102 ? -10.053 -0.567 23.723 1.00 90.12 102 LEU A O 1
ATOM 793 N N . PRO A 1 103 ? -8.676 0.313 25.274 1.00 90.06 103 PRO A N 1
ATOM 794 C CA . PRO A 1 103 ? -9.653 1.278 25.753 1.00 90.06 103 PRO A CA 1
ATOM 795 C C . PRO A 1 103 ? -10.109 2.184 24.604 1.00 90.06 103 PRO A C 1
ATOM 797 O O . PRO A 1 103 ? -9.296 2.632 23.795 1.00 90.06 103 PRO A O 1
ATOM 800 N N . LEU A 1 104 ? -11.409 2.456 24.516 1.00 87.81 104 LEU A N 1
ATOM 801 C CA . LEU A 1 104 ? -11.980 3.228 23.416 1.00 87.81 104 LEU A CA 1
ATOM 802 C C . LEU A 1 104 ? -11.355 4.624 23.322 1.00 87.81 104 LEU A C 1
ATOM 804 O O . LEU A 1 104 ? -11.031 5.060 22.222 1.00 87.81 104 LEU A O 1
ATOM 808 N N . SER A 1 105 ? -11.093 5.266 24.463 1.00 85.12 105 SER A N 1
ATOM 809 C CA . SER A 1 105 ? -10.362 6.536 24.545 1.00 85.12 105 SER A CA 1
ATOM 810 C C . SER A 1 105 ? -8.983 6.472 23.875 1.00 85.12 105 SER A C 1
ATOM 812 O O . SER A 1 105 ? -8.622 7.381 23.135 1.00 85.12 105 SER A O 1
ATOM 814 N N . GLU A 1 106 ? -8.231 5.384 24.055 1.00 85.00 106 GLU A N 1
ATOM 815 C CA . GLU A 1 106 ? -6.922 5.173 23.416 1.00 85.00 106 GLU A CA 1
ATOM 816 C C . GLU A 1 106 ? -7.035 4.815 21.924 1.00 85.00 106 GLU A C 1
ATOM 818 O O . GLU A 1 106 ? -6.179 5.184 21.111 1.00 85.00 106 GLU A O 1
ATOM 823 N N . ALA A 1 107 ? -8.099 4.103 21.541 1.00 85.56 107 ALA A N 1
ATOM 824 C CA . ALA A 1 107 ? -8.351 3.724 20.155 1.00 85.56 107 ALA A CA 1
ATOM 825 C C . ALA A 1 107 ? -8.726 4.935 19.278 1.00 85.56 107 ALA A C 1
ATOM 827 O O . ALA A 1 107 ? -8.313 4.996 18.115 1.00 85.56 107 ALA A O 1
ATOM 828 N N . VAL A 1 108 ? -9.474 5.900 19.833 1.00 84.38 108 VAL A N 1
ATOM 829 C CA . VAL A 1 108 ? -9.896 7.130 19.134 1.00 84.38 108 VAL A CA 1
ATOM 830 C C . VAL A 1 108 ? -8.894 8.273 19.251 1.00 84.38 108 VAL A C 1
ATOM 832 O O . VAL A 1 108 ? -8.883 9.147 18.385 1.00 84.38 108 VAL A O 1
ATOM 835 N N . ALA A 1 109 ? -8.051 8.280 20.291 1.00 78.12 109 ALA A N 1
ATOM 836 C CA . ALA A 1 109 ? -7.065 9.335 20.480 1.00 78.12 109 ALA A CA 1
ATOM 837 C C . ALA A 1 109 ? -6.126 9.428 19.264 1.00 78.12 109 ALA A C 1
ATOM 839 O O . ALA A 1 109 ? -5.644 8.388 18.792 1.00 78.12 109 ALA A O 1
ATOM 840 N N . PRO A 1 110 ? -5.824 10.647 18.773 1.00 68.94 110 PRO A N 1
ATOM 841 C CA . PRO A 1 110 ? -4.744 10.869 17.821 1.00 68.94 110 PRO A CA 1
ATOM 842 C C . PRO A 1 110 ? -3.459 10.266 18.388 1.00 68.94 110 PRO A C 1
ATOM 844 O O . PRO A 1 110 ? -2.961 10.695 19.425 1.00 68.94 110 PRO A O 1
ATOM 847 N N . TRP A 1 111 ? -2.964 9.212 17.747 1.00 64.25 111 TRP A N 1
ATOM 848 C CA . TRP A 1 111 ? -1.807 8.478 18.242 1.00 64.25 111 TRP A CA 1
ATOM 849 C C . TRP A 1 111 ? -0.534 9.040 17.647 1.00 64.25 111 TRP A C 1
ATOM 851 O O . TRP A 1 111 ? -0.372 9.097 16.425 1.00 64.25 111 TRP A O 1
ATOM 861 N N . GLU A 1 112 ? 0.382 9.426 18.529 1.00 65.06 112 GLU A N 1
ATOM 862 C CA . GLU A 1 112 ? 1.777 9.574 18.159 1.00 65.06 112 GLU A CA 1
ATOM 863 C C . GLU A 1 112 ? 2.397 8.179 18.058 1.00 65.06 112 GLU A C 1
ATOM 865 O O . GLU A 1 112 ? 2.288 7.392 19.005 1.00 65.06 112 GLU A O 1
ATOM 870 N N . PRO A 1 113 ? 3.027 7.839 16.923 1.00 69.56 113 PRO A N 1
ATOM 871 C CA . PRO A 1 113 ? 3.651 6.543 16.779 1.00 69.56 113 PRO A CA 1
ATOM 872 C C . PRO A 1 113 ? 4.731 6.353 17.840 1.00 69.56 113 PRO A C 1
ATOM 874 O O . PRO A 1 113 ? 5.606 7.204 18.003 1.00 69.56 113 PRO A O 1
ATOM 877 N N . GLN A 1 114 ? 4.700 5.220 18.537 1.00 74.75 114 GLN A N 1
ATOM 878 C CA . GLN A 1 114 ? 5.841 4.811 19.345 1.00 74.75 114 GLN A CA 1
ATOM 879 C C . GLN A 1 114 ? 6.903 4.258 18.404 1.00 74.75 114 GLN A C 1
ATOM 881 O O . GLN A 1 114 ? 6.769 3.163 17.861 1.00 74.75 114 GLN A O 1
ATOM 886 N N . PHE A 1 115 ? 7.938 5.055 18.178 1.00 85.00 115 PHE A N 1
ATOM 887 C CA . PHE A 1 115 ? 9.069 4.648 17.366 1.00 85.00 115 PHE A CA 1
ATOM 888 C C . PHE A 1 115 ? 9.991 3.734 18.183 1.00 85.00 115 PHE A C 1
ATOM 890 O O . PHE A 1 115 ? 10.258 4.036 19.351 1.00 85.00 115 PHE A O 1
ATOM 897 N N . PRO A 1 116 ? 10.509 2.641 17.597 1.00 86.56 116 PRO A N 1
ATOM 898 C CA . PRO A 1 116 ? 11.559 1.859 18.234 1.00 86.56 116 PRO A CA 1
ATOM 899 C C . PRO A 1 116 ? 12.776 2.728 18.572 1.00 86.56 116 PRO A C 1
ATOM 901 O O . PRO A 1 116 ? 13.068 3.695 17.869 1.00 86.56 116 PRO A O 1
ATOM 904 N N . GLU A 1 117 ? 13.549 2.347 19.593 1.00 90.25 117 GLU A N 1
ATOM 905 C CA . GLU A 1 117 ? 14.763 3.084 19.997 1.00 90.25 117 GLU A CA 1
ATOM 906 C C . GLU A 1 117 ? 15.775 3.243 18.847 1.00 90.25 117 GLU A C 1
ATOM 908 O O . GLU A 1 117 ? 16.544 4.202 18.803 1.00 90.25 117 GLU A O 1
ATOM 913 N N . TRP A 1 118 ? 15.752 2.315 17.887 1.00 92.50 118 TRP A N 1
ATOM 914 C CA . TRP A 1 118 ? 16.612 2.302 16.707 1.00 92.50 118 TRP A CA 1
ATOM 915 C C . TRP A 1 118 ? 16.033 3.043 15.490 1.00 92.50 118 TRP A C 1
ATOM 917 O O . TRP A 1 118 ? 16.663 3.037 14.436 1.00 92.50 118 TRP A O 1
ATOM 927 N N . TRP A 1 119 ? 14.873 3.698 15.595 1.00 93.12 119 TRP A N 1
ATOM 928 C CA . TRP A 1 119 ? 14.213 4.372 14.465 1.00 93.12 119 TRP A CA 1
ATOM 929 C C . TRP A 1 119 ? 15.096 5.412 13.756 1.00 93.12 119 TRP A C 1
ATOM 931 O O . TRP A 1 119 ? 15.050 5.552 12.536 1.00 93.12 119 TRP A O 1
ATOM 941 N N . GLU A 1 120 ? 15.957 6.102 14.503 1.00 93.69 120 GLU A N 1
ATOM 942 C CA . GLU A 1 120 ? 16.902 7.095 13.969 1.00 93.69 120 GLU A CA 1
ATOM 943 C C . GLU A 1 120 ? 18.282 6.501 13.625 1.00 93.69 120 GLU A C 1
ATOM 945 O O . GLU A 1 120 ? 19.268 7.228 13.488 1.00 93.69 120 GLU A O 1
ATOM 950 N N . ALA A 1 121 ? 18.385 5.176 13.475 1.00 92.94 121 ALA A N 1
ATOM 951 C CA . ALA A 1 121 ? 19.579 4.548 12.918 1.00 92.94 121 ALA A CA 1
ATOM 952 C C . ALA A 1 121 ? 19.858 5.077 11.490 1.00 92.94 121 ALA A C 1
ATOM 954 O O . ALA A 1 121 ? 18.945 5.554 10.805 1.00 92.94 121 ALA A O 1
ATOM 955 N N . PRO A 1 122 ? 21.113 4.996 10.999 1.00 94.38 122 PRO A N 1
ATOM 956 C CA . PRO A 1 122 ? 21.514 5.528 9.693 1.00 94.38 122 PRO A CA 1
ATOM 957 C C . PRO A 1 122 ? 21.049 4.634 8.528 1.00 94.38 122 PRO A C 1
ATOM 959 O O . PRO A 1 122 ? 21.812 4.331 7.616 1.00 94.38 122 PRO A O 1
ATOM 962 N N . LEU A 1 123 ? 19.797 4.186 8.578 1.00 94.69 123 LEU A N 1
ATOM 963 C CA . LEU A 1 123 ? 19.108 3.431 7.545 1.00 94.69 123 LEU A CA 1
ATOM 964 C C . LEU A 1 123 ? 17.773 4.121 7.245 1.00 94.69 123 LEU A C 1
ATOM 966 O O . LEU A 1 123 ? 17.154 4.669 8.159 1.00 94.69 123 LEU A O 1
ATOM 970 N N . PRO A 1 124 ? 17.327 4.144 5.985 1.00 95.56 124 PRO A N 1
ATOM 971 C CA . PRO A 1 124 ? 16.062 4.763 5.620 1.00 95.56 124 PRO A CA 1
ATOM 972 C C . PRO A 1 124 ? 14.881 3.860 6.001 1.00 95.56 124 PRO A C 1
ATOM 974 O O . PRO A 1 124 ? 14.691 2.784 5.431 1.00 95.56 124 PRO A O 1
ATOM 977 N N . PHE A 1 125 ? 14.066 4.317 6.951 1.00 94.44 125 PHE A N 1
ATOM 978 C CA . PHE A 1 125 ? 12.890 3.582 7.409 1.00 94.44 125 PHE A CA 1
ATOM 979 C C . PHE A 1 125 ? 11.588 4.306 7.092 1.00 94.44 125 PHE A C 1
ATOM 981 O O . PHE A 1 125 ? 11.501 5.537 7.130 1.00 94.44 125 PHE A O 1
ATOM 988 N N . ALA A 1 126 ? 10.565 3.496 6.847 1.00 92.44 126 ALA A N 1
ATOM 989 C CA . ALA A 1 126 ? 9.172 3.875 6.720 1.00 92.44 126 ALA A CA 1
ATOM 990 C C . ALA A 1 126 ? 8.334 3.062 7.711 1.00 92.44 126 ALA A C 1
ATOM 992 O O . ALA A 1 126 ? 8.601 1.889 7.949 1.00 92.44 126 ALA A O 1
ATOM 993 N N . MET A 1 127 ? 7.305 3.670 8.283 1.00 88.44 127 MET A N 1
ATOM 994 C CA . MET A 1 127 ? 6.342 3.010 9.147 1.00 88.44 127 MET A CA 1
ATOM 995 C C . MET A 1 127 ? 4.943 3.409 8.719 1.00 88.44 127 MET A C 1
ATOM 997 O O . MET A 1 127 ? 4.622 4.596 8.635 1.00 88.44 127 MET A O 1
ATOM 1001 N N . ASN A 1 128 ? 4.096 2.412 8.507 1.00 81.06 128 ASN A N 1
ATOM 1002 C CA . ASN A 1 128 ? 2.676 2.641 8.361 1.00 81.06 128 ASN A CA 1
ATOM 1003 C C . ASN A 1 128 ? 2.034 2.758 9.750 1.00 81.06 128 ASN A C 1
ATOM 1005 O O . ASN A 1 128 ? 1.865 1.775 10.464 1.00 81.06 128 ASN A O 1
ATOM 1009 N N . ALA A 1 129 ? 1.653 3.974 10.120 1.00 75.88 129 ALA A N 1
ATOM 1010 C CA . ALA A 1 129 ? 1.009 4.282 11.383 1.00 75.88 129 ALA A CA 1
ATOM 1011 C C . ALA A 1 129 ? -0.419 4.774 11.128 1.00 75.88 129 ALA A C 1
ATOM 1013 O O . ALA A 1 129 ? -0.615 5.918 10.719 1.00 75.88 129 ALA A O 1
ATOM 1014 N N . ARG A 1 130 ? -1.416 3.915 11.398 1.00 70.69 130 ARG A N 1
ATOM 1015 C CA . ARG A 1 130 ? -2.857 4.243 11.325 1.00 70.69 130 ARG A CA 1
ATOM 1016 C C . ARG A 1 130 ? -3.262 4.939 10.011 1.00 70.69 130 ARG A C 1
ATOM 1018 O O . ARG A 1 130 ? -3.888 5.995 10.028 1.00 70.69 130 ARG A O 1
ATOM 1025 N N . GLY A 1 131 ? -2.856 4.367 8.876 1.00 67.88 131 GLY A N 1
ATOM 1026 C CA . GLY A 1 131 ? -3.220 4.884 7.550 1.00 67.88 131 GLY A CA 1
ATOM 1027 C C . GLY A 1 131 ? -2.377 6.072 7.079 1.00 67.88 131 GLY A C 1
ATOM 1028 O O . GLY A 1 131 ? -2.732 6.744 6.109 1.00 67.88 131 GLY A O 1
ATOM 1029 N N . ARG A 1 132 ? -1.261 6.356 7.764 1.00 75.25 132 ARG A N 1
ATOM 1030 C CA . ARG A 1 132 ? -0.286 7.385 7.382 1.00 75.25 132 ARG A CA 1
ATOM 1031 C C . ARG A 1 132 ? 1.114 6.807 7.311 1.00 75.25 132 ARG A C 1
ATOM 1033 O O . ARG A 1 132 ? 1.540 6.080 8.207 1.00 75.25 132 ARG A O 1
ATOM 1040 N N . MET A 1 133 ? 1.857 7.205 6.284 1.00 83.88 133 MET A N 1
ATOM 1041 C CA . MET A 1 133 ? 3.267 6.869 6.175 1.00 83.88 133 MET A CA 1
ATOM 1042 C C . MET A 1 133 ? 4.106 7.833 7.019 1.00 83.88 133 MET A C 1
ATOM 1044 O O . MET A 1 133 ? 4.024 9.055 6.884 1.00 83.88 133 MET A O 1
ATOM 1048 N N . ARG A 1 134 ? 4.928 7.286 7.910 1.00 88.19 134 ARG A N 1
ATOM 1049 C CA . ARG A 1 134 ? 5.928 8.021 8.686 1.00 88.19 134 ARG A CA 1
ATOM 1050 C C . ARG A 1 134 ? 7.302 7.580 8.233 1.00 88.19 134 ARG A C 1
ATOM 1052 O O . ARG A 1 134 ? 7.547 6.391 8.104 1.00 88.19 134 ARG A O 1
ATOM 1059 N N . ILE A 1 135 ? 8.198 8.529 8.018 1.00 91.88 135 ILE A N 1
ATOM 1060 C CA . ILE A 1 135 ? 9.572 8.248 7.607 1.00 91.88 135 ILE A CA 1
ATOM 1061 C C . ILE A 1 135 ? 10.543 8.826 8.620 1.00 91.88 135 ILE A C 1
ATOM 1063 O O . ILE A 1 135 ? 10.253 9.851 9.241 1.00 91.88 135 ILE A O 1
ATOM 1067 N N . ASN A 1 136 ? 11.679 8.162 8.799 1.00 93.31 136 ASN A N 1
ATOM 1068 C CA . ASN A 1 136 ? 12.730 8.682 9.662 1.00 93.31 136 ASN A CA 1
ATOM 1069 C C . ASN A 1 136 ? 13.540 9.777 8.954 1.00 93.31 136 ASN A C 1
ATOM 1071 O O . ASN A 1 136 ? 13.392 10.035 7.751 1.00 93.31 136 ASN A O 1
ATOM 1075 N N . ARG A 1 137 ? 14.433 10.428 9.706 1.00 93.56 137 ARG A N 1
ATOM 1076 C CA . ARG A 1 137 ? 15.285 11.492 9.165 1.00 93.56 137 ARG A CA 1
ATOM 1077 C C . ARG A 1 137 ? 16.136 11.014 7.988 1.00 93.56 137 ARG A C 1
ATOM 1079 O O . ARG A 1 137 ? 16.281 11.749 7.015 1.00 93.56 137 ARG A O 1
ATOM 1086 N N . THR A 1 138 ? 16.686 9.803 8.065 1.00 95.19 138 THR A N 1
ATOM 1087 C CA . THR A 1 138 ? 17.544 9.231 7.018 1.00 95.19 138 THR A CA 1
ATOM 1088 C C . THR A 1 138 ? 16.785 9.074 5.701 1.00 95.19 138 THR A C 1
ATOM 1090 O O . THR A 1 138 ? 17.243 9.574 4.676 1.00 95.19 138 THR A O 1
ATOM 1093 N N . ALA A 1 139 ? 15.590 8.477 5.728 1.00 93.81 139 ALA A N 1
ATOM 1094 C CA . ALA A 1 139 ? 14.728 8.352 4.555 1.00 93.81 139 ALA A CA 1
ATOM 1095 C C . ALA A 1 139 ? 14.350 9.723 3.980 1.00 93.81 139 ALA A C 1
ATOM 1097 O O . ALA A 1 139 ? 14.457 9.934 2.773 1.00 93.81 139 ALA A O 1
ATOM 1098 N N . SER A 1 140 ? 13.994 10.686 4.838 1.00 92.69 140 SER A N 1
ATOM 1099 C CA . SER A 1 140 ? 13.684 12.044 4.384 1.00 92.69 140 SER A CA 1
ATOM 1100 C C . SER A 1 140 ? 14.876 12.741 3.720 1.00 92.69 140 SER A C 1
ATOM 1102 O O . SER A 1 140 ? 14.661 13.543 2.815 1.00 92.69 140 SER A O 1
ATOM 1104 N N . LEU A 1 141 ? 16.108 12.488 4.169 1.00 92.62 141 LEU A N 1
ATOM 1105 C CA . LEU A 1 141 ? 17.312 13.079 3.579 1.00 92.62 141 LEU A CA 1
ATOM 1106 C C . LEU A 1 141 ? 17.682 12.420 2.248 1.00 92.62 141 LEU A C 1
ATOM 1108 O O . LEU A 1 141 ? 18.124 13.115 1.338 1.00 92.62 141 LEU A O 1
ATOM 1112 N N . MET A 1 142 ? 17.516 11.101 2.142 1.00 91.12 142 MET A N 1
ATOM 1113 C CA . MET A 1 142 ? 17.883 10.341 0.944 1.00 91.12 142 MET A CA 1
ATOM 1114 C C . MET A 1 142 ? 16.866 10.504 -0.186 1.00 91.12 142 MET A C 1
ATOM 1116 O O . MET A 1 142 ? 17.249 10.692 -1.335 1.00 91.12 142 MET A O 1
ATOM 1120 N N . PHE A 1 143 ? 15.576 10.457 0.141 1.00 88.94 143 PHE A N 1
ATOM 1121 C CA . PHE A 1 143 ? 14.502 10.352 -0.849 1.00 88.94 143 PHE A CA 1
ATOM 1122 C C . PHE A 1 143 ? 13.551 11.558 -0.839 1.00 88.94 143 PHE A C 1
ATOM 1124 O O . PHE A 1 143 ? 12.738 11.733 -1.747 1.00 88.94 143 PHE A O 1
ATOM 1131 N N . GLY A 1 144 ? 13.674 12.447 0.148 1.00 86.50 144 GLY A N 1
ATOM 1132 C CA . GLY A 1 144 ? 12.789 13.596 0.331 1.00 86.50 144 GLY A CA 1
ATOM 1133 C C . GLY A 1 144 ? 11.559 13.281 1.186 1.00 8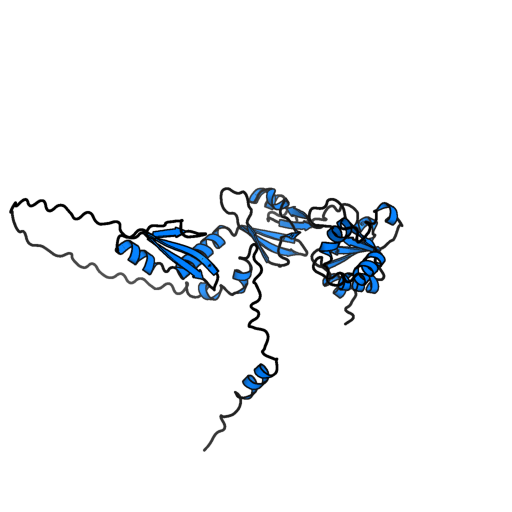6.50 144 GLY A C 1
ATOM 1134 O O . GLY A 1 144 ? 11.297 12.141 1.567 1.00 86.50 144 GLY A O 1
ATOM 1135 N N . SER A 1 145 ? 10.791 14.321 1.511 1.00 82.44 145 SER A N 1
ATOM 1136 C CA . SER A 1 145 ? 9.613 14.222 2.383 1.00 82.44 145 SER A CA 1
ATOM 1137 C C . SER A 1 145 ? 8.346 13.730 1.676 1.00 82.44 145 SER A C 1
ATOM 1139 O O . SER A 1 145 ? 7.368 13.407 2.351 1.00 82.44 145 SER A O 1
ATOM 1141 N N . ASP A 1 146 ? 8.357 13.628 0.343 1.00 80.12 146 ASP A N 1
ATOM 1142 C CA . ASP A 1 146 ? 7.211 13.163 -0.452 1.00 80.12 146 ASP A CA 1
ATOM 1143 C C . ASP A 1 146 ? 6.812 11.722 -0.124 1.00 80.12 146 ASP A C 1
ATOM 1145 O O . ASP A 1 146 ? 5.636 11.382 -0.196 1.00 80.12 146 ASP A O 1
ATOM 1149 N N . LEU A 1 147 ? 7.754 10.902 0.349 1.00 80.44 147 LEU A N 1
ATOM 1150 C CA . LEU A 1 147 ? 7.480 9.567 0.886 1.00 80.44 147 LEU A CA 1
ATOM 1151 C C . LEU A 1 147 ? 6.396 9.564 1.976 1.00 80.44 147 LEU A C 1
ATOM 1153 O O . LEU A 1 147 ? 5.612 8.624 2.074 1.00 80.44 147 LEU A O 1
ATOM 1157 N N . GLY A 1 148 ? 6.331 10.619 2.795 1.00 72.50 148 GLY A N 1
ATOM 1158 C CA . GLY A 1 148 ? 5.305 10.761 3.830 1.00 72.50 148 GLY A CA 1
ATOM 1159 C C . GLY A 1 148 ? 3.905 11.052 3.277 1.00 72.50 148 GLY A C 1
ATOM 1160 O O . GLY A 1 148 ? 2.935 10.984 4.026 1.00 72.50 148 GLY A O 1
ATOM 1161 N N . ARG A 1 149 ? 3.792 11.386 1.985 1.00 76.62 149 ARG A N 1
ATOM 1162 C CA . ARG A 1 149 ? 2.525 11.646 1.284 1.00 76.62 149 ARG A CA 1
ATOM 1163 C C . ARG A 1 149 ? 1.964 10.410 0.587 1.00 76.62 149 ARG A C 1
ATOM 1165 O O . ARG A 1 149 ? 0.857 10.489 0.067 1.00 76.62 149 ARG A O 1
ATOM 1172 N N . LEU A 1 150 ? 2.705 9.299 0.570 1.00 79.62 150 LEU A N 1
ATOM 1173 C CA . LEU A 1 150 ? 2.223 8.054 -0.018 1.00 79.62 150 LEU A CA 1
ATOM 1174 C C . LEU A 1 150 ? 0.915 7.627 0.652 1.00 79.62 150 LEU A C 1
ATOM 1176 O O . LEU A 1 150 ? 0.828 7.526 1.881 1.00 79.62 150 LEU A O 1
ATOM 1180 N N . SER A 1 151 ? -0.091 7.369 -0.181 1.00 73.69 151 SER A N 1
ATOM 1181 C CA . SER A 1 151 ? -1.378 6.848 0.255 1.00 73.69 151 SER A CA 1
ATOM 1182 C C . SER A 1 151 ? -1.186 5.422 0.746 1.00 73.69 151 SER A C 1
ATOM 1184 O O . SER A 1 151 ? -0.902 4.508 -0.027 1.00 73.69 151 SER A O 1
ATOM 1186 N N . VAL A 1 152 ? -1.333 5.213 2.053 1.00 74.06 152 VAL A N 1
ATOM 1187 C CA . VAL A 1 152 ? -1.219 3.876 2.642 1.00 74.06 152 VAL A CA 1
ATOM 1188 C C . VAL A 1 152 ? -2.252 2.928 2.025 1.00 74.06 152 VAL A C 1
ATOM 1190 O O . VAL A 1 152 ? -1.916 1.770 1.787 1.00 74.06 152 VAL A O 1
ATOM 1193 N N . ALA A 1 153 ? -3.450 3.413 1.691 1.00 66.56 153 ALA A N 1
ATOM 1194 C CA . ALA A 1 153 ? -4.519 2.627 1.069 1.00 66.56 153 ALA A CA 1
ATOM 1195 C C . ALA A 1 153 ? -4.084 1.912 -0.219 1.00 66.56 153 ALA A C 1
ATOM 1197 O O . ALA A 1 153 ? -4.537 0.806 -0.509 1.00 66.56 153 ALA A O 1
ATOM 1198 N N . GLU A 1 154 ? -3.210 2.556 -0.991 1.00 71.88 154 GLU A N 1
ATOM 1199 C CA . GLU A 1 154 ? -2.779 2.102 -2.315 1.00 71.88 154 GLU A CA 1
ATOM 1200 C C . GLU A 1 154 ? -1.581 1.155 -2.247 1.00 71.88 154 GLU A C 1
ATOM 1202 O O . GLU A 1 154 ? -1.280 0.450 -3.212 1.00 71.88 154 GLU A O 1
ATOM 1207 N N . LEU A 1 155 ? -0.896 1.100 -1.101 1.00 76.88 155 LEU A N 1
ATOM 1208 C CA . LEU A 1 155 ? 0.247 0.214 -0.946 1.00 76.88 155 LEU A CA 1
ATOM 1209 C C . LEU A 1 155 ? -0.210 -1.251 -0.967 1.00 76.88 155 LEU A C 1
ATOM 1211 O O . LEU A 1 155 ? -1.256 -1.577 -0.400 1.00 76.88 155 LEU A O 1
ATOM 1215 N N . PRO A 1 156 ? 0.579 -2.177 -1.529 1.00 76.31 156 PRO A N 1
ATOM 1216 C CA . PRO A 1 156 ? 0.269 -3.600 -1.469 1.00 76.31 156 PRO A CA 1
ATOM 1217 C C . PRO A 1 156 ? 0.301 -4.158 -0.039 1.00 76.31 156 PRO A C 1
ATOM 1219 O O . PRO A 1 156 ? 1.151 -3.811 0.782 1.00 76.31 156 PRO A O 1
ATOM 1222 N N . GLU A 1 157 ? -0.583 -5.101 0.284 1.00 74.81 157 GLU A N 1
ATOM 1223 C CA . GLU A 1 157 ? -0.494 -5.918 1.507 1.00 74.81 157 GLU A CA 1
ATOM 1224 C C . GLU A 1 157 ? 0.555 -7.039 1.358 1.00 74.81 157 GLU A C 1
ATOM 1226 O O . GLU A 1 157 ? 0.277 -8.217 1.560 1.00 74.81 157 GLU A O 1
ATOM 1231 N N . LYS A 1 158 ? 1.781 -6.676 0.966 1.00 80.50 158 LYS A N 1
ATOM 1232 C CA . LYS A 1 158 ? 2.910 -7.602 0.797 1.00 80.50 158 LYS A CA 1
ATOM 1233 C C . LYS A 1 158 ? 4.060 -7.234 1.727 1.00 80.50 158 LYS A C 1
ATOM 1235 O O . LYS A 1 158 ? 4.179 -6.095 2.172 1.00 80.50 158 LYS A O 1
ATOM 1240 N N . ASP A 1 159 ? 4.896 -8.212 2.053 1.00 85.75 159 ASP A N 1
ATOM 1241 C CA . ASP A 1 159 ? 6.108 -7.991 2.856 1.00 85.75 159 ASP A CA 1
ATOM 1242 C C . ASP A 1 159 ? 7.202 -7.262 2.079 1.00 85.75 159 ASP A C 1
ATOM 1244 O O . ASP A 1 159 ? 8.050 -6.608 2.676 1.00 85.75 159 ASP A O 1
ATOM 1248 N N . GLU A 1 160 ? 7.143 -7.346 0.757 1.00 90.56 160 GLU A N 1
ATOM 1249 C CA . GLU A 1 160 ? 8.004 -6.615 -0.152 1.00 90.56 160 GLU A CA 1
ATOM 1250 C C . GLU A 1 160 ? 7.154 -6.055 -1.292 1.00 90.56 160 GLU A C 1
ATOM 1252 O O . GLU A 1 160 ? 6.238 -6.729 -1.778 1.00 90.56 160 GLU A O 1
ATOM 1257 N N . PHE A 1 161 ? 7.414 -4.811 -1.682 1.00 90.56 161 PHE A N 1
ATOM 1258 C CA . PHE A 1 161 ? 6.769 -4.144 -2.814 1.00 90.56 161 PHE A CA 1
ATOM 1259 C C . PHE A 1 161 ? 7.640 -3.000 -3.336 1.00 90.56 161 PHE A C 1
ATOM 1261 O O . PHE A 1 161 ? 8.511 -2.504 -2.627 1.00 90.56 161 PHE A O 1
ATOM 1268 N N . ILE A 1 162 ? 7.400 -2.590 -4.581 1.00 90.69 162 ILE A N 1
ATOM 1269 C CA . ILE A 1 162 ? 8.085 -1.463 -5.221 1.00 90.69 162 ILE A CA 1
ATOM 1270 C C . ILE A 1 162 ? 7.074 -0.333 -5.407 1.00 90.69 162 ILE A C 1
ATOM 1272 O O . ILE A 1 162 ? 5.922 -0.585 -5.761 1.00 90.69 162 ILE A O 1
ATOM 1276 N N . VAL A 1 163 ? 7.507 0.899 -5.155 1.00 89.25 163 VAL A N 1
ATOM 1277 C CA . VAL A 1 163 ? 6.728 2.122 -5.374 1.00 89.25 163 VAL A CA 1
ATOM 1278 C C . VAL A 1 163 ? 7.504 3.037 -6.308 1.00 89.25 163 VAL A C 1
ATOM 1280 O O . VAL A 1 163 ? 8.700 3.254 -6.113 1.00 89.25 163 VAL A O 1
ATOM 1283 N N . GLU A 1 164 ? 6.817 3.592 -7.299 1.00 88.06 164 GLU A N 1
ATOM 1284 C CA . GLU A 1 164 ? 7.324 4.706 -8.094 1.00 88.06 164 GLU A CA 1
ATOM 1285 C C . GLU A 1 164 ? 6.993 6.025 -7.388 1.00 88.06 164 GLU A C 1
ATOM 1287 O O . GLU A 1 164 ? 5.844 6.273 -7.021 1.00 88.06 164 GLU A O 1
ATOM 1292 N N . LEU A 1 165 ? 7.999 6.872 -7.170 1.00 85.75 165 LEU A N 1
ATOM 1293 C CA . LEU A 1 165 ? 7.774 8.228 -6.679 1.00 85.75 165 LEU A CA 1
ATOM 1294 C C . LEU A 1 165 ? 7.443 9.156 -7.849 1.00 85.75 165 LEU A C 1
ATOM 1296 O O . LEU A 1 165 ? 8.332 9.631 -8.556 1.00 85.75 165 LEU A O 1
ATOM 1300 N N . GLU A 1 166 ? 6.154 9.437 -8.014 1.00 80.25 166 GLU A N 1
ATOM 1301 C CA . GLU A 1 166 ? 5.654 10.352 -9.038 1.00 80.25 166 GLU A CA 1
ATOM 1302 C C . GLU A 1 166 ? 6.146 11.800 -8.837 1.00 80.25 166 GLU A C 1
ATOM 1304 O O . GLU A 1 166 ? 6.472 12.242 -7.731 1.00 80.25 166 GLU A O 1
ATOM 1309 N N . GLY A 1 167 ? 6.174 12.576 -9.927 1.00 76.12 167 GLY A N 1
ATOM 1310 C CA . GLY A 1 167 ? 6.480 14.014 -9.892 1.00 76.12 167 GLY A CA 1
ATOM 1311 C C . GLY A 1 167 ? 7.970 14.367 -9.818 1.00 76.12 167 GLY A C 1
ATOM 1312 O O . GLY A 1 167 ? 8.314 15.522 -9.559 1.00 76.12 167 GLY A O 1
ATOM 1313 N N . ARG A 1 168 ? 8.859 13.396 -10.049 1.00 80.12 168 ARG A N 1
ATOM 1314 C CA . ARG A 1 168 ? 10.311 13.598 -10.161 1.00 80.12 168 ARG A CA 1
ATOM 1315 C C . ARG A 1 168 ? 10.728 13.772 -11.626 1.00 80.12 168 ARG A C 1
ATOM 1317 O O . ARG A 1 168 ? 10.104 13.213 -12.520 1.00 80.12 16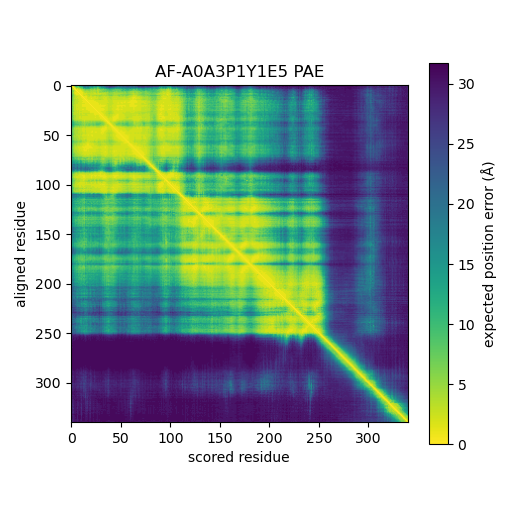8 ARG A O 1
ATOM 1324 N N . GLU A 1 169 ? 11.792 14.545 -11.871 1.00 80.88 169 GLU A N 1
ATOM 1325 C CA . GLU A 1 169 ? 12.354 14.722 -13.226 1.00 80.88 169 GLU A CA 1
ATOM 1326 C C . GLU A 1 169 ? 12.940 13.420 -13.782 1.00 80.88 169 GLU A C 1
ATOM 1328 O O . GLU A 1 169 ? 12.851 13.153 -14.978 1.00 80.88 169 GLU A O 1
ATOM 1333 N N . THR A 1 170 ? 13.538 12.609 -12.908 1.00 83.00 170 THR A N 1
ATOM 1334 C CA . THR A 1 170 ? 14.019 11.266 -13.230 1.00 83.00 170 THR A CA 1
ATOM 1335 C C . THR A 1 170 ? 13.163 10.231 -12.514 1.00 83.00 170 THR A C 1
ATOM 1337 O O . THR A 1 170 ? 12.784 10.474 -11.362 1.00 83.00 170 THR A O 1
ATOM 1340 N N . PRO A 1 171 ? 12.900 9.071 -13.143 1.00 85.88 171 PRO A N 1
ATOM 1341 C CA . PRO A 1 171 ? 12.170 7.995 -12.490 1.00 85.88 171 PRO A CA 1
ATOM 1342 C C . PRO A 1 171 ? 12.894 7.590 -11.205 1.00 85.88 171 PRO A C 1
ATOM 1344 O O . PRO A 1 171 ? 14.125 7.568 -11.157 1.00 85.88 171 PRO A O 1
ATOM 1347 N N . CYS A 1 172 ? 12.127 7.309 -10.157 1.00 89.19 172 CYS A N 1
ATOM 1348 C CA . CYS A 1 172 ? 12.652 6.894 -8.866 1.00 89.19 172 CYS A CA 1
ATOM 1349 C C . CYS A 1 172 ? 11.789 5.755 -8.337 1.00 89.19 172 CYS A C 1
ATOM 1351 O O . CYS A 1 172 ? 10.618 5.952 -8.006 1.00 89.19 172 CYS A O 1
ATOM 1353 N N . PHE A 1 173 ? 12.379 4.565 -8.278 1.00 91.06 173 PHE A N 1
ATOM 1354 C CA . PHE A 1 173 ? 11.718 3.350 -7.831 1.00 91.06 173 PHE A CA 1
ATOM 1355 C C . PHE A 1 173 ? 12.316 2.902 -6.507 1.00 91.06 173 PHE A C 1
ATOM 1357 O O . PHE A 1 173 ? 13.514 2.630 -6.402 1.00 91.06 173 PHE A O 1
ATOM 1364 N N . LEU A 1 174 ? 11.465 2.799 -5.494 1.00 93.81 174 LEU A N 1
ATOM 1365 C CA . LEU A 1 174 ? 11.866 2.429 -4.147 1.00 93.81 174 LEU A CA 1
ATOM 1366 C C . LEU A 1 174 ? 11.288 1.068 -3.780 1.00 93.81 174 LEU A C 1
ATOM 1368 O O . LEU A 1 174 ? 10.076 0.859 -3.847 1.00 93.81 174 LEU A O 1
ATOM 1372 N N . ALA A 1 175 ? 12.157 0.156 -3.362 1.00 94.19 175 ALA A N 1
ATOM 1373 C CA . ALA A 1 175 ? 11.772 -1.122 -2.795 1.00 94.19 175 ALA A CA 1
ATOM 1374 C C . ALA A 1 175 ? 11.533 -0.964 -1.291 1.00 94.19 175 ALA A C 1
ATOM 1376 O O . ALA A 1 175 ? 12.393 -0.493 -0.549 1.00 94.19 175 ALA A O 1
ATOM 1377 N N . PHE A 1 176 ? 10.361 -1.385 -0.835 1.00 93.69 176 PHE A N 1
ATOM 1378 C CA . PHE A 1 176 ? 10.000 -1.461 0.572 1.00 93.69 176 PHE A CA 1
ATOM 1379 C C . PHE A 1 176 ? 10.098 -2.912 1.003 1.00 93.69 176 PHE A C 1
ATOM 1381 O O . PHE A 1 176 ? 9.403 -3.763 0.451 1.00 93.69 176 PHE A O 1
ATOM 1388 N N . ARG A 1 177 ? 10.925 -3.193 2.010 1.00 93.44 177 ARG A N 1
ATOM 1389 C CA . ARG A 1 177 ? 11.060 -4.526 2.608 1.00 93.44 177 ARG A CA 1
ATOM 1390 C C . ARG A 1 177 ? 10.682 -4.479 4.071 1.00 93.44 177 ARG A C 1
ATOM 1392 O O . ARG A 1 177 ? 11.202 -3.664 4.828 1.00 93.44 177 ARG A O 1
ATOM 1399 N N . ARG A 1 178 ? 9.776 -5.354 4.488 1.00 90.12 178 ARG A N 1
ATOM 1400 C CA . ARG A 1 178 ? 9.316 -5.401 5.872 1.00 90.12 178 ARG A CA 1
ATOM 1401 C C . ARG A 1 178 ? 10.445 -5.845 6.797 1.00 90.12 178 ARG A C 1
ATOM 1403 O O . ARG A 1 178 ? 11.065 -6.883 6.581 1.00 90.12 178 ARG A O 1
ATOM 1410 N N . LEU A 1 179 ? 10.642 -5.076 7.860 1.00 88.56 179 LEU A N 1
ATOM 1411 C CA . LEU A 1 179 ? 11.544 -5.409 8.956 1.00 88.56 179 LEU A CA 1
ATOM 1412 C C . LEU A 1 179 ? 10.752 -5.984 10.137 1.00 88.56 179 LEU A C 1
ATOM 1414 O O . LEU A 1 179 ? 10.974 -7.117 10.552 1.00 88.56 179 LEU A O 1
ATOM 1418 N N . GLU A 1 180 ? 9.763 -5.229 10.614 1.00 80.75 180 GLU A N 1
ATOM 1419 C CA . GLU A 1 180 ? 8.862 -5.594 11.714 1.00 80.75 180 GLU A CA 1
ATOM 1420 C C . GLU A 1 180 ? 7.418 -5.197 11.368 1.00 80.75 180 GLU A C 1
ATOM 1422 O O . GLU A 1 180 ? 7.155 -4.703 10.271 1.00 80.75 180 GLU A O 1
ATOM 1427 N N . SER A 1 181 ? 6.458 -5.474 12.256 1.00 73.88 181 SER A N 1
ATOM 1428 C CA . SER A 1 181 ? 5.041 -5.144 12.050 1.00 73.88 181 SER A CA 1
ATOM 1429 C C . SER A 1 181 ? 4.868 -3.678 11.637 1.00 73.88 181 SER A C 1
ATOM 1431 O O . SER A 1 181 ? 5.152 -2.777 12.418 1.00 73.88 181 SER A O 1
ATOM 1433 N N . ASP A 1 182 ? 4.428 -3.467 10.393 1.00 79.94 182 ASP A N 1
ATOM 1434 C CA . ASP A 1 182 ? 4.213 -2.164 9.751 1.00 79.94 182 ASP A CA 1
ATOM 1435 C C . ASP A 1 182 ? 5.454 -1.259 9.579 1.00 79.94 182 ASP A C 1
ATOM 1437 O O . ASP A 1 182 ? 5.304 -0.119 9.134 1.00 79.94 182 ASP A O 1
ATOM 1441 N N . ILE A 1 183 ? 6.672 -1.759 9.840 1.00 89.50 183 ILE A N 1
ATOM 1442 C CA . ILE A 1 183 ? 7.940 -1.046 9.605 1.00 89.50 183 ILE A CA 1
ATOM 1443 C C . ILE A 1 183 ? 8.684 -1.654 8.413 1.00 89.50 183 ILE A C 1
ATOM 1445 O O . ILE A 1 183 ? 8.888 -2.867 8.331 1.00 89.50 183 ILE A O 1
ATOM 1449 N N . PHE A 1 184 ? 9.150 -0.790 7.519 1.00 93.00 184 PHE A N 1
ATOM 1450 C CA . PHE A 1 184 ? 9.835 -1.126 6.281 1.00 93.00 184 PHE A CA 1
ATOM 1451 C C . PHE A 1 184 ? 11.199 -0.441 6.212 1.00 93.00 184 PHE A C 1
ATOM 1453 O O . PHE A 1 184 ? 11.338 0.728 6.577 1.00 93.00 184 PHE A O 1
ATOM 1460 N N . ILE A 1 185 ? 12.194 -1.160 5.699 1.00 95.31 185 ILE A N 1
ATOM 1461 C CA . ILE A 1 185 ? 13.416 -0.562 5.165 1.00 95.31 185 ILE A CA 1
ATOM 1462 C C . ILE A 1 185 ? 13.182 -0.193 3.699 1.00 95.31 185 ILE A C 1
ATOM 1464 O O . ILE A 1 185 ? 12.492 -0.917 2.976 1.00 95.31 185 ILE A O 1
ATOM 1468 N N . ILE A 1 186 ? 13.719 0.954 3.290 1.00 95.31 186 ILE A N 1
ATOM 1469 C CA . ILE A 1 186 ? 13.550 1.508 1.946 1.00 95.31 186 ILE A CA 1
ATOM 1470 C C . ILE A 1 186 ? 14.875 1.393 1.193 1.00 95.31 186 ILE A C 1
ATOM 1472 O O . ILE A 1 186 ? 15.911 1.829 1.683 1.00 95.31 186 ILE A O 1
ATOM 1476 N N . GLU A 1 187 ? 14.859 0.851 -0.013 1.00 95.25 187 GLU A N 1
ATOM 1477 C CA . GLU A 1 187 ? 16.042 0.764 -0.869 1.00 95.25 187 GLU A CA 1
ATOM 1478 C C . GLU A 1 187 ? 15.758 1.425 -2.216 1.00 95.25 187 GLU A C 1
ATOM 1480 O O . GLU A 1 187 ? 14.678 1.252 -2.779 1.00 95.25 187 GLU A O 1
ATOM 1485 N N . ASP A 1 188 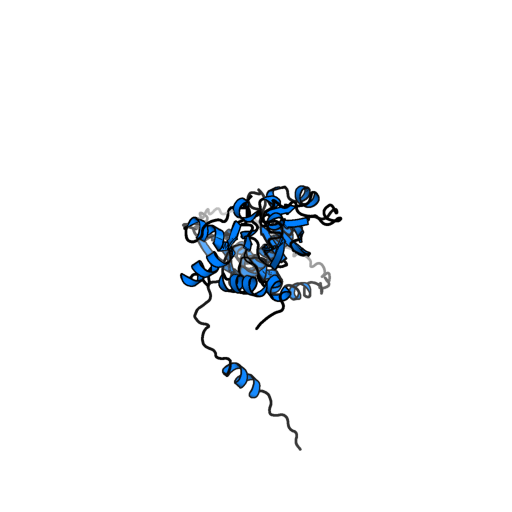? 16.722 2.183 -2.736 1.00 93.44 188 ASP A N 1
ATOM 1486 C CA . ASP A 1 188 ? 16.663 2.646 -4.122 1.00 93.44 188 ASP A CA 1
ATOM 1487 C C . ASP A 1 188 ? 16.976 1.466 -5.036 1.00 93.44 188 ASP A C 1
ATOM 1489 O O . ASP A 1 188 ? 18.046 0.871 -4.922 1.00 93.44 188 ASP A O 1
ATOM 1493 N N . CYS A 1 189 ? 16.027 1.124 -5.903 1.00 94.38 189 CYS A N 1
ATOM 1494 C CA . CYS A 1 189 ? 16.168 0.053 -6.886 1.00 94.38 189 CYS A CA 1
ATOM 1495 C C . CYS A 1 189 ? 16.041 0.570 -8.323 1.00 94.38 189 CYS A C 1
ATOM 1497 O O . CYS A 1 189 ? 15.813 -0.204 -9.253 1.00 94.38 189 CYS A O 1
ATOM 1499 N N . THR A 1 190 ? 16.141 1.889 -8.518 1.00 92.31 190 THR A N 1
ATOM 1500 C CA . THR A 1 190 ? 15.916 2.539 -9.813 1.00 92.31 190 THR A CA 1
ATOM 1501 C C . THR A 1 190 ? 16.853 1.987 -10.884 1.00 92.31 190 THR A C 1
ATOM 1503 O O . THR A 1 190 ? 16.408 1.679 -11.988 1.00 92.31 190 THR A O 1
ATOM 1506 N N . GLY A 1 191 ? 18.140 1.827 -10.564 1.00 92.12 191 GLY A N 1
ATOM 1507 C CA . GLY A 1 191 ? 19.133 1.316 -11.509 1.00 92.12 191 GLY A CA 1
ATOM 1508 C C . GLY A 1 191 ? 18.840 -0.123 -11.920 1.00 92.12 191 GLY A C 1
ATOM 1509 O O . GLY A 1 191 ? 18.731 -0.421 -13.107 1.00 92.12 191 GLY A O 1
ATOM 1510 N N . GLU A 1 192 ? 18.628 -0.995 -10.938 1.00 92.56 192 GLU A N 1
ATOM 1511 C CA . GLU A 1 192 ? 18.329 -2.409 -11.147 1.00 92.56 192 GLU A CA 1
ATOM 1512 C C . GLU A 1 192 ? 17.034 -2.600 -11.943 1.00 92.56 192 GLU A C 1
ATOM 1514 O O . GLU A 1 192 ? 16.962 -3.469 -12.815 1.00 92.56 192 GLU A O 1
ATOM 1519 N N . LEU A 1 193 ? 16.015 -1.778 -11.674 1.00 90.38 193 LEU A N 1
ATOM 1520 C CA . LEU A 1 193 ? 14.739 -1.845 -12.375 1.00 90.38 193 LEU A CA 1
ATOM 1521 C C . LEU A 1 193 ? 14.874 -1.423 -13.839 1.00 90.38 193 LEU A C 1
ATOM 1523 O O . LEU A 1 193 ? 14.372 -2.117 -14.724 1.00 90.38 193 LEU A O 1
ATOM 1527 N N . LEU A 1 194 ? 15.569 -0.314 -14.104 1.00 90.69 194 LEU A N 1
ATOM 1528 C CA . LEU A 1 194 ? 15.803 0.173 -15.464 1.00 90.69 194 LEU A CA 1
ATOM 1529 C C . LEU A 1 194 ? 16.658 -0.813 -16.271 1.00 90.69 194 LEU A C 1
ATOM 1531 O O . LEU A 1 194 ? 16.359 -1.078 -17.436 1.00 90.69 194 LEU A O 1
ATOM 1535 N N . GLU A 1 195 ? 17.676 -1.415 -15.652 1.00 92.25 195 GLU A N 1
ATOM 1536 C CA . GLU A 1 195 ? 18.477 -2.470 -16.278 1.00 92.25 195 GLU A CA 1
ATOM 1537 C C . GLU A 1 195 ? 17.631 -3.707 -16.600 1.00 92.25 195 GLU A C 1
ATOM 1539 O O . GLU A 1 195 ? 17.695 -4.231 -17.714 1.00 92.25 195 GLU A O 1
ATOM 1544 N N . ALA A 1 196 ? 16.793 -4.160 -15.664 1.00 90.19 196 ALA A N 1
ATOM 1545 C CA . ALA A 1 196 ? 15.901 -5.294 -15.888 1.00 90.19 196 ALA A CA 1
ATOM 1546 C C . ALA A 1 196 ? 14.888 -5.020 -17.013 1.00 90.19 196 ALA A C 1
ATOM 1548 O O . ALA A 1 196 ? 14.611 -5.908 -17.829 1.00 90.19 196 ALA A O 1
ATOM 1549 N N . GLN A 1 197 ? 14.362 -3.795 -17.099 1.00 88.31 197 GLN A N 1
ATOM 1550 C CA . GLN A 1 197 ? 13.481 -3.370 -18.186 1.00 88.31 197 GLN A CA 1
ATOM 1551 C C . GLN A 1 197 ? 14.206 -3.349 -19.541 1.00 88.31 197 GLN A C 1
ATOM 1553 O O . GLN A 1 197 ? 13.648 -3.839 -20.524 1.00 88.31 197 GLN A O 1
ATOM 1558 N N . ASP A 1 198 ? 15.448 -2.853 -19.611 1.00 90.12 198 ASP A N 1
ATOM 1559 C CA . ASP A 1 198 ? 16.253 -2.886 -20.844 1.00 90.12 198 ASP A CA 1
ATOM 1560 C C . ASP A 1 198 ? 16.562 -4.325 -21.278 1.00 90.12 198 ASP A C 1
ATOM 1562 O O . ASP A 1 198 ? 16.397 -4.681 -22.446 1.00 90.12 198 ASP A O 1
ATOM 1566 N N . ILE A 1 199 ? 16.941 -5.197 -20.341 1.00 91.44 199 ILE A N 1
ATOM 1567 C CA . ILE A 1 199 ? 17.179 -6.617 -20.628 1.00 91.44 199 ILE A CA 1
ATOM 1568 C C . ILE A 1 199 ? 15.911 -7.272 -21.181 1.00 91.44 199 ILE A C 1
ATOM 1570 O O . ILE A 1 199 ? 15.977 -7.957 -22.203 1.00 91.44 199 ILE A O 1
ATOM 1574 N N . SER A 1 200 ? 14.762 -7.035 -20.544 1.00 89.81 200 SER A N 1
ATOM 1575 C CA . SER A 1 200 ? 13.471 -7.587 -20.973 1.00 89.81 200 SER A CA 1
ATOM 1576 C C . SER A 1 200 ? 13.093 -7.094 -22.372 1.00 89.81 200 SER A C 1
ATOM 1578 O O . SER A 1 200 ? 12.680 -7.882 -23.223 1.00 89.81 200 SER A O 1
ATOM 1580 N N . TRP A 1 201 ? 13.322 -5.808 -22.652 1.00 91.44 201 TRP A N 1
ATOM 1581 C CA . TRP A 1 201 ? 13.132 -5.223 -23.978 1.00 91.44 201 TRP A CA 1
ATOM 1582 C C . TRP A 1 201 ? 13.998 -5.915 -25.036 1.00 91.44 201 TRP A C 1
ATOM 1584 O O . TRP A 1 201 ? 13.503 -6.353 -26.077 1.00 91.44 201 TRP A O 1
ATOM 1594 N N . TRP A 1 202 ? 15.293 -6.079 -24.766 1.00 92.12 202 TRP A N 1
ATOM 1595 C CA . TRP A 1 202 ? 16.205 -6.740 -25.698 1.00 92.12 202 TRP A CA 1
ATOM 1596 C C . TRP A 1 202 ? 15.946 -8.231 -25.859 1.00 92.12 202 TRP A C 1
ATOM 1598 O O . TRP A 1 202 ? 16.288 -8.780 -26.908 1.00 92.12 202 TRP A O 1
ATOM 1608 N N . ALA A 1 203 ? 15.359 -8.880 -24.859 1.00 88.88 203 ALA A N 1
ATOM 1609 C CA . ALA A 1 203 ? 14.919 -10.261 -24.962 1.00 88.88 203 ALA A CA 1
ATOM 1610 C C . ALA A 1 203 ? 13.682 -10.395 -25.869 1.00 88.88 203 ALA A C 1
ATOM 1612 O O . ALA A 1 203 ? 13.601 -11.357 -26.631 1.00 88.88 203 ALA A O 1
ATOM 1613 N N . ALA A 1 204 ? 12.776 -9.410 -25.847 1.00 87.31 204 ALA A N 1
ATOM 1614 C CA . ALA A 1 204 ? 11.610 -9.355 -26.729 1.00 87.31 204 ALA A CA 1
ATOM 1615 C C . ALA A 1 204 ? 11.976 -8.997 -28.183 1.00 87.31 204 ALA A C 1
ATOM 1617 O O . ALA A 1 204 ? 11.463 -9.600 -29.122 1.00 87.31 204 ALA A O 1
ATOM 1618 N N . VAL A 1 205 ? 12.878 -8.031 -28.384 1.00 91.38 205 VAL A N 1
ATOM 1619 C CA . VAL A 1 205 ? 13.281 -7.565 -29.723 1.00 91.38 205 VAL A CA 1
ATOM 1620 C C . VAL A 1 205 ? 14.374 -8.439 -30.341 1.00 91.38 205 VAL A C 1
ATOM 1622 O O . VAL A 1 205 ? 14.299 -8.837 -31.498 1.00 91.38 205 VAL A O 1
ATOM 1625 N N . GLY A 1 206 ? 15.432 -8.721 -29.585 1.00 90.56 206 GLY A N 1
ATOM 1626 C CA . GLY A 1 206 ? 16.645 -9.363 -30.081 1.00 90.56 206 GLY A CA 1
ATOM 1627 C C . GLY A 1 206 ? 17.637 -8.384 -30.721 1.00 90.56 206 GLY A C 1
ATOM 1628 O O . GLY A 1 206 ? 17.440 -7.876 -31.824 1.00 90.56 206 GLY A O 1
ATOM 1629 N N . ARG A 1 207 ? 18.799 -8.207 -30.076 1.00 88.00 207 ARG A N 1
ATOM 1630 C CA . ARG A 1 207 ? 19.890 -7.321 -30.550 1.00 88.00 207 ARG A CA 1
ATOM 1631 C C . ARG A 1 207 ? 20.416 -7.659 -31.950 1.00 88.00 207 ARG A C 1
ATOM 1633 O O . ARG A 1 207 ? 20.892 -6.786 -32.667 1.00 88.00 207 ARG A O 1
ATOM 1640 N N . ALA A 1 208 ? 20.365 -8.931 -32.344 1.00 86.12 208 ALA A N 1
ATOM 1641 C CA . ALA A 1 208 ? 20.811 -9.354 -33.671 1.00 86.12 208 ALA A CA 1
ATOM 1642 C C . ALA A 1 208 ? 19.876 -8.855 -34.784 1.00 86.12 208 ALA A C 1
ATOM 1644 O O . ALA A 1 208 ? 20.338 -8.567 -35.886 1.00 86.12 208 ALA A O 1
ATOM 1645 N N . TRP A 1 209 ? 18.579 -8.742 -34.491 1.00 88.69 209 TRP A N 1
ATOM 1646 C CA . TRP A 1 209 ? 17.590 -8.288 -35.458 1.00 88.69 209 TRP A CA 1
ATOM 1647 C C . TRP A 1 209 ? 17.662 -6.774 -35.668 1.00 88.69 209 TRP A C 1
ATOM 1649 O O . TRP A 1 209 ? 17.679 -6.314 -36.807 1.00 88.69 209 TRP A O 1
ATOM 1659 N N . THR A 1 210 ? 17.819 -5.986 -34.602 1.00 90.56 210 THR A N 1
ATOM 1660 C CA . THR A 1 210 ? 18.045 -4.536 -34.748 1.00 90.56 210 THR A CA 1
ATOM 1661 C C . THR A 1 210 ? 19.330 -4.234 -35.511 1.00 90.56 210 THR A C 1
ATOM 1663 O O . THR A 1 210 ? 19.324 -3.392 -36.404 1.00 90.56 210 THR A O 1
ATOM 1666 N N . ALA A 1 211 ? 20.405 -4.988 -35.262 1.00 88.94 211 ALA A N 1
ATOM 1667 C CA . ALA A 1 211 ? 21.650 -4.843 -36.014 1.00 88.94 211 ALA A CA 1
ATOM 1668 C C . ALA A 1 211 ? 21.489 -5.166 -37.513 1.00 88.94 211 ALA A C 1
ATOM 1670 O O . ALA A 1 211 ? 22.137 -4.536 -38.348 1.00 88.94 211 ALA A O 1
ATOM 1671 N N . SER A 1 212 ? 20.629 -6.125 -37.886 1.00 90.75 212 SER A N 1
ATOM 1672 C CA . SER A 1 212 ? 20.355 -6.397 -39.303 1.00 90.75 212 SER A CA 1
ATOM 1673 C C . SER A 1 212 ? 19.520 -5.288 -39.947 1.00 90.75 212 SER A C 1
ATOM 1675 O O . SER A 1 212 ? 19.780 -4.928 -41.090 1.00 90.75 212 SER A O 1
ATOM 1677 N N . ILE A 1 213 ? 18.567 -4.703 -39.212 1.00 89.38 213 ILE A N 1
ATOM 1678 C CA . ILE A 1 213 ? 17.784 -3.544 -39.673 1.00 89.38 213 ILE A CA 1
ATOM 1679 C C . ILE A 1 213 ? 18.707 -2.351 -39.967 1.00 89.38 213 ILE A C 1
ATOM 1681 O O . ILE A 1 213 ? 18.600 -1.749 -41.037 1.00 89.38 213 ILE A O 1
ATOM 1685 N N . GLU A 1 214 ? 19.647 -2.061 -39.066 1.00 89.56 214 GLU A N 1
ATOM 1686 C CA . GLU A 1 214 ? 20.644 -0.999 -39.249 1.00 89.56 214 GLU A CA 1
ATOM 1687 C C . GLU A 1 214 ? 21.578 -1.283 -40.434 1.00 89.56 214 GLU A C 1
ATOM 1689 O O . GLU A 1 214 ? 21.873 -0.385 -41.222 1.00 89.56 214 GLU A O 1
ATOM 1694 N N . ALA A 1 215 ? 22.009 -2.537 -40.613 1.00 89.38 215 ALA A N 1
ATOM 1695 C CA . ALA A 1 215 ? 22.846 -2.942 -41.745 1.00 89.38 215 ALA A CA 1
ATOM 1696 C C . ALA A 1 215 ? 22.133 -2.807 -43.104 1.00 89.38 215 ALA A C 1
ATOM 1698 O O . ALA A 1 215 ? 22.787 -2.607 -44.127 1.00 89.38 215 ALA A O 1
ATOM 1699 N N . GLU A 1 216 ? 20.801 -2.885 -43.118 1.00 89.56 216 GLU A N 1
ATOM 1700 C CA . GLU A 1 216 ? 19.958 -2.614 -44.288 1.00 89.56 216 GLU A CA 1
ATOM 1701 C C . GLU A 1 216 ? 19.727 -1.109 -44.529 1.00 89.56 216 GLU A C 1
ATOM 1703 O O . GLU A 1 216 ? 19.030 -0.736 -45.472 1.00 89.56 216 GLU A O 1
ATOM 1708 N N . GLY A 1 217 ? 20.312 -0.233 -43.703 1.00 87.75 217 GLY A N 1
ATOM 1709 C CA . GLY A 1 217 ? 20.208 1.221 -43.832 1.00 87.75 217 GLY A CA 1
ATOM 1710 C C . GLY A 1 217 ? 18.870 1.795 -43.365 1.00 87.75 217 GLY A C 1
ATOM 1711 O O . GLY A 1 217 ? 18.534 2.919 -43.733 1.00 87.75 217 GLY A O 1
ATOM 1712 N N . ARG A 1 218 ? 18.094 1.039 -42.578 1.00 89.19 218 ARG A N 1
ATOM 1713 C CA . ARG A 1 218 ? 16.814 1.492 -42.020 1.00 89.19 218 ARG A CA 1
ATOM 1714 C C . ARG A 1 218 ? 16.996 1.984 -40.590 1.00 89.19 218 ARG A C 1
ATOM 1716 O O . ARG A 1 218 ? 17.703 1.361 -39.800 1.00 89.19 218 ARG A O 1
ATOM 1723 N N . ALA A 1 219 ? 16.329 3.085 -40.260 1.00 88.31 219 ALA A N 1
ATOM 1724 C CA . ALA A 1 219 ? 16.268 3.592 -38.897 1.00 88.31 219 ALA A CA 1
ATOM 1725 C C . ALA A 1 219 ? 15.186 2.853 -38.101 1.00 88.31 219 ALA A C 1
ATOM 1727 O O . ALA A 1 219 ? 14.148 2.462 -38.642 1.00 88.31 219 ALA A O 1
ATOM 1728 N N . TRP A 1 220 ? 15.428 2.675 -36.805 1.00 91.19 220 TRP A N 1
ATOM 1729 C CA . TRP A 1 220 ? 14.443 2.137 -35.877 1.00 91.19 220 TRP A CA 1
ATOM 1730 C C . TRP A 1 220 ? 14.412 2.960 -34.593 1.00 91.19 220 TRP A C 1
ATOM 1732 O O . TRP A 1 220 ? 15.395 3.607 -34.229 1.00 91.19 220 TRP A O 1
ATOM 1742 N N . ARG A 1 221 ? 13.275 2.925 -33.898 1.00 90.75 221 ARG A N 1
ATOM 1743 C CA . ARG A 1 221 ? 13.110 3.519 -32.572 1.00 90.75 221 ARG A CA 1
ATOM 1744 C C . ARG A 1 221 ? 12.210 2.670 -31.684 1.00 90.75 221 ARG A C 1
ATOM 1746 O O . ARG A 1 221 ? 11.348 1.939 -32.176 1.00 90.75 221 ARG A O 1
ATOM 1753 N N . ARG A 1 222 ? 12.443 2.768 -30.376 1.00 91.44 222 ARG A N 1
ATOM 1754 C CA . ARG A 1 222 ? 11.573 2.221 -29.333 1.00 91.44 222 ARG A CA 1
ATOM 1755 C C . ARG A 1 222 ? 10.509 3.261 -29.003 1.00 91.44 222 ARG A C 1
ATOM 1757 O O . ARG A 1 222 ? 10.856 4.399 -28.714 1.00 91.44 222 ARG A O 1
ATOM 1764 N N . GLU A 1 223 ? 9.251 2.848 -29.020 1.00 90.75 223 GLU A N 1
ATOM 1765 C CA . GLU A 1 223 ? 8.117 3.633 -28.524 1.00 90.75 223 GLU A CA 1
ATOM 1766 C C . GLU A 1 223 ? 7.498 2.884 -27.342 1.00 90.75 223 GLU A C 1
ATOM 1768 O O . GLU A 1 223 ? 7.259 1.681 -27.434 1.00 90.75 223 GLU A O 1
ATOM 1773 N N . GLU A 1 224 ? 7.268 3.552 -26.215 1.00 84.50 224 GLU A N 1
ATOM 1774 C CA . GLU A 1 224 ? 6.847 2.872 -24.980 1.00 84.50 224 GLU A CA 1
ATOM 1775 C C . GLU A 1 224 ? 5.352 2.534 -24.975 1.00 84.50 224 GLU A C 1
ATOM 1777 O O . GLU A 1 224 ? 4.969 1.437 -24.578 1.00 84.50 224 GLU A O 1
ATOM 1782 N N . THR A 1 225 ? 4.508 3.441 -25.469 1.00 82.44 225 THR A N 1
ATOM 1783 C CA . THR A 1 225 ? 3.049 3.322 -25.321 1.00 82.44 225 THR A CA 1
ATOM 1784 C C . THR A 1 225 ? 2.376 2.776 -26.575 1.00 82.44 225 THR A C 1
ATOM 1786 O O . THR A 1 225 ? 1.627 1.800 -26.528 1.00 82.44 225 THR A O 1
ATOM 1789 N N . ALA A 1 226 ? 2.621 3.413 -27.717 1.00 84.75 226 ALA A N 1
ATOM 1790 C CA . ALA A 1 226 ? 1.948 3.112 -28.971 1.00 84.75 226 ALA A CA 1
ATOM 1791 C C . ALA A 1 226 ? 2.796 3.586 -30.155 1.00 84.75 226 ALA A C 1
ATOM 1793 O O . ALA A 1 226 ? 3.574 4.532 -30.008 1.00 84.75 226 ALA A O 1
ATOM 1794 N N . PRO A 1 227 ? 2.637 2.975 -31.340 1.00 84.81 227 PRO A N 1
ATOM 1795 C CA . PRO A 1 227 ? 3.246 3.509 -32.539 1.00 84.81 227 PRO A CA 1
ATOM 1796 C C . PRO A 1 227 ? 2.623 4.878 -32.868 1.00 84.81 227 PRO A C 1
ATOM 1798 O O . PRO A 1 227 ? 1.412 5.053 -32.707 1.00 84.81 227 PRO A O 1
ATOM 1801 N N . PRO A 1 228 ? 3.418 5.848 -33.344 1.00 83.31 228 PRO A N 1
ATOM 1802 C CA . PRO A 1 228 ? 2.917 7.172 -33.681 1.00 83.31 228 PRO A CA 1
ATOM 1803 C C . PRO A 1 228 ? 1.838 7.117 -34.764 1.00 83.31 228 PRO A C 1
ATOM 1805 O O . PRO A 1 228 ? 1.929 6.342 -35.722 1.00 83.31 228 PRO A O 1
ATOM 1808 N N . GLU A 1 229 ? 0.826 7.976 -34.637 1.00 81.06 229 GLU A N 1
ATOM 1809 C CA . GLU A 1 229 ? -0.235 8.080 -35.637 1.00 81.06 229 GLU A CA 1
ATOM 1810 C C . GLU A 1 229 ? 0.348 8.442 -37.010 1.00 81.06 229 GLU A C 1
ATOM 1812 O O . GLU A 1 229 ? 1.107 9.399 -37.156 1.00 81.06 229 GLU A O 1
ATOM 1817 N N . GLY A 1 230 ? 0.006 7.651 -38.031 1.00 79.31 230 GLY A N 1
ATOM 1818 C CA . GLY A 1 230 ? 0.514 7.854 -39.389 1.00 79.31 230 GLY A CA 1
ATOM 1819 C C . GLY A 1 230 ? 2.001 7.530 -39.570 1.00 79.31 230 GLY A C 1
ATOM 1820 O O . GLY A 1 230 ? 2.607 8.036 -40.514 1.00 79.31 230 GLY A O 1
ATOM 1821 N N . PHE A 1 231 ? 2.598 6.709 -38.694 1.00 82.06 231 PHE A N 1
ATOM 1822 C CA . PHE A 1 231 ? 3.997 6.293 -38.817 1.00 82.06 231 PHE A CA 1
ATOM 1823 C C . PHE A 1 231 ? 4.283 5.704 -40.217 1.00 82.06 231 PHE A C 1
ATOM 1825 O O . PHE A 1 231 ? 3.652 4.713 -40.594 1.00 82.06 231 PHE A O 1
ATOM 1832 N N . PRO A 1 232 ? 5.229 6.271 -40.996 1.00 79.94 232 PRO A N 1
ATOM 1833 C CA . PRO A 1 232 ? 5.500 5.885 -42.387 1.00 79.94 232 PRO A CA 1
ATOM 1834 C C . PRO A 1 232 ? 6.325 4.587 -42.494 1.00 79.94 232 PRO A C 1
ATOM 1836 O O . PRO A 1 232 ? 7.159 4.434 -43.382 1.00 79.94 232 PRO A O 1
ATOM 1839 N N . GLY A 1 233 ? 6.137 3.662 -41.554 1.00 86.88 233 GLY A N 1
ATOM 1840 C CA . GLY A 1 233 ? 6.929 2.450 -41.419 1.00 86.88 233 GLY A CA 1
ATOM 1841 C C . GLY A 1 233 ? 6.139 1.299 -40.809 1.00 86.88 233 GLY A C 1
ATOM 1842 O O . GLY A 1 233 ? 4.909 1.302 -40.776 1.00 86.88 233 GLY A O 1
ATOM 1843 N N . ARG A 1 234 ? 6.857 0.291 -40.314 1.00 89.75 234 ARG A N 1
ATOM 1844 C CA . ARG A 1 234 ? 6.261 -0.881 -39.661 1.00 89.75 234 ARG A CA 1
ATOM 1845 C C . ARG A 1 234 ? 6.538 -0.850 -38.170 1.00 89.75 234 ARG A C 1
ATOM 1847 O O . ARG A 1 234 ? 7.661 -0.573 -37.760 1.00 89.75 234 ARG A O 1
ATOM 1854 N N . ALA A 1 235 ? 5.522 -1.164 -37.379 1.00 91.44 235 ALA A N 1
ATOM 1855 C CA . ALA A 1 235 ? 5.633 -1.273 -35.935 1.00 91.44 235 ALA A CA 1
ATOM 1856 C C . ALA A 1 235 ? 5.278 -2.690 -35.487 1.00 91.44 235 ALA A C 1
ATOM 1858 O O . ALA A 1 235 ? 4.280 -3.253 -35.941 1.00 91.44 235 ALA A O 1
ATOM 1859 N N . TRP A 1 236 ? 6.086 -3.252 -34.593 1.00 90.56 236 TRP A N 1
ATOM 1860 C CA . TRP A 1 236 ? 5.829 -4.549 -33.972 1.00 90.56 236 TRP A CA 1
ATOM 1861 C C . TRP A 1 236 ? 5.692 -4.376 -32.462 1.00 90.56 236 TRP A C 1
ATOM 1863 O O . TRP A 1 236 ? 6.568 -3.744 -31.868 1.00 90.56 236 TRP A O 1
ATOM 1873 N N . PRO A 1 237 ? 4.643 -4.934 -31.835 1.00 91.44 237 PRO A N 1
ATOM 1874 C CA . PRO A 1 237 ? 4.565 -4.974 -30.385 1.00 91.44 237 PRO A CA 1
ATOM 1875 C C . PRO A 1 237 ? 5.647 -5.922 -29.865 1.00 91.44 237 PRO A C 1
ATOM 1877 O O . PRO A 1 237 ? 5.858 -7.011 -30.404 1.00 91.44 237 PRO A O 1
ATOM 1880 N N . CYS A 1 238 ? 6.361 -5.493 -28.834 1.00 90.50 238 CYS A N 1
ATOM 1881 C CA . CYS A 1 238 ? 7.410 -6.274 -28.202 1.00 90.50 238 CYS A CA 1
ATOM 1882 C C . CYS A 1 238 ? 6.888 -6.791 -26.872 1.00 90.50 238 CYS A C 1
ATOM 1884 O O . CYS A 1 238 ? 6.603 -6.012 -25.964 1.00 90.50 238 CYS A O 1
ATOM 1886 N N . GLU A 1 239 ? 6.759 -8.110 -26.771 1.00 89.25 239 GLU A N 1
ATOM 1887 C CA . GLU A 1 239 ? 6.165 -8.773 -25.618 1.00 89.25 239 GLU A CA 1
ATOM 1888 C C . GLU A 1 239 ? 7.181 -9.653 -24.895 1.00 89.25 239 GLU A C 1
ATOM 1890 O O . GLU A 1 239 ? 7.986 -10.349 -25.517 1.00 89.25 239 GLU A O 1
ATOM 1895 N N . TRP A 1 240 ? 7.107 -9.658 -23.568 1.00 85.19 240 TRP A N 1
ATOM 1896 C CA . TRP A 1 240 ? 7.853 -10.571 -22.712 1.00 85.19 240 TRP A CA 1
ATOM 1897 C C . TRP A 1 240 ? 6.926 -11.136 -21.640 1.00 85.19 240 TRP A C 1
ATOM 1899 O O . TRP A 1 240 ? 6.233 -10.384 -20.959 1.00 85.19 240 TRP A O 1
ATOM 1909 N N . GLU A 1 241 ? 6.876 -12.465 -21.518 1.00 84.00 241 GLU A N 1
ATOM 1910 C CA . GLU A 1 241 ? 5.989 -13.175 -20.577 1.00 84.00 241 GLU A CA 1
ATOM 1911 C C . GLU A 1 241 ? 4.518 -12.703 -20.619 1.00 84.00 241 GLU A C 1
ATOM 1913 O O . GLU A 1 241 ? 3.844 -12.601 -19.596 1.00 84.00 241 GLU A O 1
ATOM 1918 N N . GLY A 1 242 ? 4.007 -12.409 -21.821 1.00 80.50 242 GLY A N 1
ATOM 1919 C CA . GLY A 1 242 ? 2.623 -11.968 -22.030 1.00 80.50 242 GLY A CA 1
ATOM 1920 C C . GLY A 1 242 ? 2.354 -10.501 -21.678 1.00 80.50 242 GLY A C 1
ATOM 1921 O O . GLY A 1 242 ? 1.195 -10.095 -21.648 1.00 80.50 242 GLY A O 1
ATOM 1922 N N . ARG A 1 243 ? 3.394 -9.700 -21.411 1.00 82.31 243 ARG A N 1
ATOM 1923 C CA . ARG A 1 243 ? 3.291 -8.249 -21.202 1.00 82.31 243 ARG A CA 1
ATOM 1924 C C . ARG A 1 243 ? 3.899 -7.489 -22.371 1.00 82.31 243 ARG A C 1
ATOM 1926 O O . ARG A 1 243 ? 5.030 -7.772 -22.762 1.00 82.31 243 ARG A O 1
ATOM 1933 N N . VAL A 1 244 ? 3.178 -6.492 -22.877 1.00 87.69 244 VAL A N 1
ATOM 1934 C CA . VAL A 1 244 ? 3.686 -5.554 -23.885 1.00 87.69 244 VAL A CA 1
ATOM 1935 C C . VAL A 1 244 ? 4.652 -4.580 -23.208 1.00 87.69 244 VAL A C 1
ATOM 1937 O O . VAL A 1 244 ? 4.277 -3.885 -22.269 1.00 87.69 244 VAL A O 1
ATOM 1940 N N . LEU A 1 245 ? 5.898 -4.544 -23.678 1.00 87.94 245 LEU A N 1
ATOM 1941 C CA . LEU A 1 245 ? 6.963 -3.660 -23.185 1.00 87.94 245 LEU A CA 1
ATOM 1942 C C . LEU A 1 245 ? 7.108 -2.371 -24.011 1.00 87.94 245 LEU A C 1
ATOM 1944 O O . LEU A 1 245 ? 7.864 -1.475 -23.635 1.00 87.94 245 LEU A O 1
ATOM 1948 N N . GLY A 1 246 ? 6.450 -2.320 -25.168 1.00 91.31 246 GLY A N 1
ATOM 1949 C CA . GLY A 1 246 ? 6.489 -1.214 -26.117 1.00 91.31 246 GLY A CA 1
ATOM 1950 C C . GLY A 1 246 ? 6.443 -1.708 -27.559 1.00 91.31 246 GLY A C 1
ATOM 1951 O O . GLY A 1 246 ? 6.096 -2.858 -27.832 1.00 91.31 246 GLY A O 1
ATOM 1952 N N . TRP A 1 247 ? 6.822 -0.833 -28.483 1.00 92.75 247 TRP A N 1
ATOM 1953 C CA . TRP A 1 247 ? 6.762 -1.057 -29.919 1.00 92.75 247 TRP A CA 1
ATOM 1954 C C . TRP A 1 247 ? 8.109 -0.783 -30.572 1.00 92.75 247 TRP A C 1
ATOM 1956 O O . TRP A 1 247 ? 8.705 0.282 -30.394 1.00 92.75 247 TRP A O 1
ATOM 1966 N N . LEU A 1 248 ? 8.584 -1.743 -31.362 1.00 93.12 248 LEU A N 1
ATOM 1967 C CA . LEU A 1 248 ? 9.707 -1.533 -32.264 1.00 93.12 248 LEU A CA 1
ATOM 1968 C C . LEU A 1 248 ? 9.171 -0.908 -33.548 1.00 93.12 248 LEU A C 1
ATOM 1970 O O . LEU A 1 248 ? 8.496 -1.581 -34.325 1.00 93.12 248 LEU A O 1
ATOM 1974 N N . CYS A 1 249 ? 9.490 0.360 -33.780 1.00 92.50 249 CYS A N 1
ATOM 1975 C CA . CYS A 1 249 ? 9.094 1.087 -34.979 1.00 92.50 249 CYS A CA 1
ATOM 1976 C C . CYS A 1 249 ? 10.281 1.167 -35.941 1.00 92.50 249 CYS A C 1
ATOM 1978 O O . CYS A 1 249 ? 11.313 1.734 -35.592 1.00 92.50 249 CYS A O 1
ATOM 1980 N N . VAL A 1 250 ? 10.148 0.608 -37.144 1.00 92.31 250 VAL A N 1
ATOM 1981 C CA . VAL A 1 250 ? 11.174 0.634 -38.197 1.00 92.31 250 VAL A CA 1
ATOM 1982 C C . VAL A 1 250 ? 10.664 1.462 -39.365 1.00 92.31 250 VAL A C 1
ATOM 1984 O O . VAL A 1 250 ? 9.603 1.175 -39.922 1.00 92.31 250 VAL A O 1
ATOM 1987 N N . GLU A 1 251 ? 11.426 2.482 -39.738 1.00 89.12 251 GLU A N 1
ATOM 1988 C CA . GLU A 1 251 ? 11.099 3.366 -40.853 1.00 89.12 251 GLU A CA 1
ATOM 1989 C C . GLU A 1 251 ? 11.315 2.633 -42.183 1.00 89.12 251 GLU A C 1
ATOM 1991 O O . GLU A 1 251 ? 12.304 1.910 -42.367 1.00 89.12 251 GLU A O 1
ATOM 1996 N N . GLU A 1 252 ? 10.378 2.784 -43.123 1.00 80.25 252 GLU A N 1
ATOM 1997 C CA . GLU A 1 252 ? 10.613 2.303 -44.481 1.00 80.25 252 GLU A CA 1
ATOM 1998 C C . GLU A 1 252 ? 11.618 3.234 -45.174 1.00 80.25 252 GLU A C 1
ATOM 2000 O O . GLU A 1 252 ? 11.566 4.453 -44.988 1.00 80.25 252 GLU A O 1
ATOM 2005 N N . PRO A 1 253 ? 12.571 2.686 -45.950 1.00 68.19 253 PRO A N 1
ATOM 2006 C CA . PRO A 1 253 ? 13.505 3.520 -46.682 1.00 68.19 253 PRO A CA 1
ATOM 2007 C C . PRO A 1 253 ? 12.701 4.412 -47.631 1.00 68.19 253 PRO A C 1
ATOM 2009 O O . PRO A 1 253 ? 11.924 3.917 -48.451 1.00 68.19 253 PRO A O 1
ATOM 2012 N N . GLY A 1 254 ? 12.878 5.730 -47.500 1.00 59.78 254 GLY A N 1
ATOM 2013 C CA . GLY A 1 254 ? 12.287 6.695 -48.423 1.00 59.78 254 GLY A CA 1
ATOM 2014 C C . GLY A 1 254 ? 12.678 6.371 -49.871 1.00 59.78 254 GLY A C 1
ATOM 2015 O O . GLY A 1 254 ? 13.691 5.698 -50.093 1.00 59.78 254 GLY A O 1
ATOM 2016 N N . PRO A 1 255 ? 11.892 6.815 -50.868 1.00 53.03 255 PRO A N 1
ATOM 2017 C CA . PRO A 1 255 ? 12.213 6.572 -52.268 1.00 53.03 255 PRO A CA 1
ATOM 2018 C C . PRO A 1 255 ? 13.640 7.050 -52.541 1.00 53.03 255 PRO A C 1
ATOM 2020 O O . PRO A 1 255 ? 13.933 8.238 -52.429 1.00 53.03 255 PRO A O 1
ATOM 2023 N N . GLN A 1 256 ? 14.538 6.110 -52.852 1.00 51.22 256 GLN A N 1
ATOM 2024 C CA . GLN A 1 256 ? 15.878 6.431 -53.322 1.00 51.22 256 GLN A CA 1
ATOM 2025 C C . GLN A 1 256 ? 15.712 7.274 -54.586 1.00 51.22 256 GLN A C 1
ATOM 2027 O O . GLN A 1 256 ? 15.298 6.755 -55.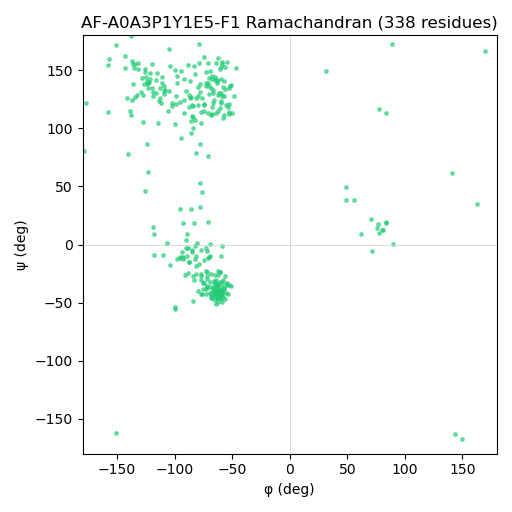624 1.00 51.22 256 GLN A O 1
ATOM 2032 N N . GLU A 1 257 ? 16.014 8.570 -54.509 1.00 43.44 257 GLU A N 1
ATOM 2033 C CA . GLU A 1 257 ? 16.291 9.348 -55.708 1.00 43.44 257 GLU A CA 1
ATOM 2034 C C . GLU A 1 257 ? 17.451 8.644 -56.412 1.00 43.44 257 GLU A C 1
ATOM 2036 O O . GLU A 1 257 ? 18.558 8.528 -55.879 1.00 43.44 257 GLU A O 1
ATOM 2041 N N . ALA A 1 258 ? 17.148 8.061 -57.572 1.00 42.38 258 ALA A N 1
ATOM 2042 C CA . ALA A 1 258 ? 18.135 7.400 -58.399 1.00 42.38 258 ALA A CA 1
ATOM 2043 C C . ALA A 1 258 ? 19.294 8.379 -58.642 1.00 42.38 258 ALA A C 1
ATOM 2045 O O . ALA A 1 258 ? 19.033 9.543 -58.956 1.00 42.38 258 ALA A O 1
ATOM 2046 N N . PRO A 1 259 ? 20.560 7.947 -58.511 1.00 45.50 259 PRO A N 1
ATOM 2047 C CA . PRO A 1 259 ? 21.675 8.811 -58.844 1.00 45.50 259 PRO A CA 1
ATOM 2048 C C . PRO A 1 259 ? 21.550 9.188 -60.318 1.00 45.50 259 PRO A C 1
ATOM 2050 O O . PRO A 1 259 ? 21.565 8.321 -61.197 1.00 45.50 259 PRO A O 1
ATOM 2053 N N . ASP A 1 260 ? 21.380 10.485 -60.563 1.00 37.31 260 ASP A N 1
ATOM 2054 C CA . ASP A 1 260 ? 21.350 11.060 -61.896 1.00 37.31 260 ASP A CA 1
ATOM 2055 C C . ASP A 1 260 ? 22.640 10.656 -62.619 1.00 37.31 260 ASP A C 1
ATOM 2057 O O . ASP A 1 260 ? 23.758 10.871 -62.136 1.00 37.31 260 ASP A O 1
ATOM 2061 N N . GLY A 1 261 ? 22.465 9.955 -63.736 1.00 40.66 261 GLY A N 1
ATOM 2062 C CA . GLY A 1 261 ? 23.524 9.324 -64.506 1.00 40.66 261 GLY A CA 1
ATOM 2063 C C . GLY A 1 261 ? 24.373 10.360 -65.230 1.00 40.66 261 GLY A C 1
ATOM 2064 O O . GLY A 1 261 ? 24.280 10.509 -66.446 1.00 40.66 261 GLY A O 1
ATOM 2065 N N . GLY A 1 262 ? 25.245 11.044 -64.494 1.00 34.69 262 GLY A N 1
ATOM 2066 C CA . GLY A 1 262 ? 26.298 11.892 -65.032 1.00 34.69 262 GLY A CA 1
ATOM 2067 C C . GLY A 1 262 ? 27.476 11.063 -65.537 1.00 34.69 262 GLY A C 1
ATOM 2068 O O . GLY A 1 262 ? 28.450 10.845 -64.821 1.00 34.69 262 GLY A O 1
ATOM 2069 N N . ARG A 1 263 ? 27.397 10.613 -66.793 1.00 37.41 263 ARG A N 1
ATOM 2070 C CA . ARG A 1 263 ? 28.558 10.189 -67.594 1.00 37.41 263 ARG A CA 1
ATOM 2071 C C . ARG A 1 263 ? 29.606 11.307 -67.616 1.00 37.41 263 ARG A C 1
ATOM 2073 O O . ARG A 1 263 ? 29.345 12.350 -68.207 1.00 37.41 263 ARG A O 1
ATOM 2080 N N . GLN A 1 264 ? 30.803 11.047 -67.099 1.00 35.00 264 GLN A N 1
ATOM 2081 C CA . GLN A 1 264 ? 32.032 11.639 -67.627 1.00 35.00 264 GLN A CA 1
ATOM 2082 C C . GLN A 1 264 ? 33.135 10.583 -67.661 1.00 35.00 264 GLN A C 1
ATOM 2084 O O . GLN A 1 264 ? 33.556 10.047 -66.637 1.00 35.00 264 GLN A O 1
ATOM 2089 N N . ASP A 1 265 ? 33.546 10.282 -68.889 1.00 32.66 265 ASP A N 1
ATOM 2090 C CA . ASP A 1 265 ? 34.715 9.492 -69.238 1.00 32.66 265 ASP A CA 1
ATOM 2091 C C . ASP A 1 265 ? 35.997 10.194 -68.765 1.00 32.66 265 ASP A C 1
ATOM 2093 O O . ASP A 1 265 ? 36.132 11.414 -68.868 1.00 32.66 265 ASP A O 1
ATOM 2097 N N . GLY A 1 266 ? 36.959 9.409 -68.283 1.00 32.00 266 GLY A N 1
ATOM 2098 C CA . GLY A 1 266 ? 38.271 9.900 -67.874 1.00 32.00 266 GLY A CA 1
ATOM 2099 C C . GLY A 1 266 ? 39.171 8.766 -67.402 1.00 32.00 266 GLY A C 1
ATOM 2100 O O . GLY A 1 266 ? 39.304 8.519 -66.207 1.00 32.00 266 GLY A O 1
ATOM 2101 N N . GLU A 1 267 ? 39.762 8.052 -68.357 1.00 32.12 267 GLU A N 1
ATOM 2102 C CA . GLU A 1 267 ? 40.818 7.062 -68.145 1.00 32.12 267 GLU A CA 1
ATOM 2103 C C . GLU A 1 267 ? 41.983 7.638 -67.323 1.00 32.12 267 GLU A C 1
ATOM 2105 O O . GLU A 1 267 ? 42.479 8.717 -67.646 1.00 32.12 267 GLU A O 1
ATOM 2110 N N . SER A 1 268 ? 42.503 6.883 -66.345 1.00 32.00 268 SER A N 1
ATOM 2111 C CA . SER A 1 268 ? 43.943 6.576 -66.257 1.00 32.00 268 SER A CA 1
ATOM 2112 C C . SER A 1 268 ? 44.308 5.637 -65.098 1.00 32.00 268 SER A C 1
ATOM 2114 O O . SER A 1 268 ? 44.161 5.958 -63.927 1.00 32.00 268 SER A O 1
ATOM 2116 N N . GLN A 1 269 ? 44.913 4.526 -65.521 1.00 31.67 269 GLN A N 1
ATOM 2117 C CA . GLN A 1 269 ? 45.995 3.751 -64.905 1.00 31.67 269 GLN A CA 1
ATOM 2118 C C . GLN A 1 269 ? 45.724 2.808 -63.723 1.00 31.67 269 GLN A C 1
ATOM 2120 O O . GLN A 1 269 ? 45.396 3.164 -62.597 1.00 31.67 269 GLN A O 1
ATOM 2125 N N . ALA A 1 270 ? 45.993 1.544 -64.047 1.00 35.38 270 ALA A N 1
ATOM 2126 C CA . ALA A 1 270 ? 46.137 0.408 -63.170 1.00 35.38 270 ALA A CA 1
ATOM 2127 C C . ALA A 1 270 ? 47.412 0.493 -62.321 1.00 35.38 270 ALA A C 1
ATOM 2129 O O . ALA A 1 270 ? 48.500 0.676 -62.861 1.00 35.38 270 ALA A O 1
ATOM 2130 N N . GLU A 1 271 ? 47.294 0.167 -61.035 1.00 31.62 271 GLU A N 1
ATOM 2131 C CA . GLU A 1 271 ? 48.400 -0.414 -60.278 1.00 31.62 271 GLU A CA 1
ATOM 2132 C C . GLU A 1 271 ? 47.881 -1.496 -59.317 1.00 31.62 271 GLU A C 1
ATOM 2134 O O . GLU A 1 271 ? 46.922 -1.321 -58.566 1.00 31.62 271 GLU A O 1
ATOM 2139 N N . ARG A 1 272 ? 48.482 -2.684 -59.426 1.00 31.52 272 ARG A N 1
ATOM 2140 C CA . ARG A 1 272 ? 48.157 -3.901 -58.673 1.00 31.52 272 ARG A CA 1
ATOM 2141 C C . ARG A 1 272 ? 48.765 -3.851 -57.262 1.00 31.52 272 ARG A C 1
ATOM 2143 O O . ARG A 1 272 ? 49.972 -3.718 -57.153 1.00 31.52 272 ARG A O 1
ATOM 2150 N N . ALA A 1 273 ? 47.909 -4.081 -56.258 1.00 37.88 273 ALA A N 1
ATOM 2151 C CA . ALA A 1 273 ? 48.037 -4.810 -54.971 1.00 37.88 273 ALA A CA 1
ATOM 2152 C C . ALA A 1 273 ? 49.392 -4.864 -54.201 1.00 37.88 273 ALA A C 1
ATOM 2154 O O . ALA A 1 273 ? 50.452 -5.058 -54.789 1.00 37.88 273 ALA A O 1
ATOM 2155 N N . PRO A 1 274 ? 49.360 -4.939 -52.846 1.00 38.44 274 PRO A N 1
ATOM 2156 C CA . PRO A 1 274 ? 49.234 -6.276 -52.244 1.00 38.44 274 PRO A CA 1
ATOM 2157 C C . PRO A 1 274 ? 48.375 -6.382 -50.962 1.00 38.44 274 PRO A C 1
ATOM 2159 O O . PRO A 1 274 ? 48.078 -5.419 -50.264 1.00 38.44 274 PRO A O 1
ATOM 2162 N N . ALA A 1 275 ? 47.991 -7.629 -50.675 1.00 37.06 275 ALA A N 1
ATOM 2163 C CA . ALA A 1 275 ? 47.091 -8.095 -49.621 1.00 37.06 275 ALA A CA 1
ATOM 2164 C C . ALA A 1 275 ? 47.518 -7.776 -48.167 1.00 37.06 275 ALA A C 1
ATOM 2166 O O . ALA A 1 275 ? 48.715 -7.765 -47.859 1.00 37.06 275 ALA A O 1
ATOM 2167 N N . PRO A 1 276 ? 46.564 -7.650 -47.219 1.00 38.28 276 PRO A N 1
ATOM 2168 C CA . PRO A 1 276 ? 46.886 -7.512 -45.805 1.00 38.28 276 PRO A CA 1
ATOM 2169 C C . PRO A 1 276 ? 47.263 -8.857 -45.158 1.00 38.28 276 PRO A C 1
ATOM 2171 O O . PRO A 1 276 ? 46.585 -9.880 -45.279 1.00 38.28 276 PRO A O 1
ATOM 2174 N N . ARG A 1 277 ? 48.385 -8.828 -44.433 1.00 36.66 277 ARG A N 1
ATOM 2175 C CA . ARG A 1 277 ? 48.971 -9.926 -43.653 1.00 36.66 277 ARG A CA 1
ATOM 2176 C C . ARG A 1 277 ? 48.089 -10.310 -42.454 1.00 36.66 277 ARG A C 1
ATOM 2178 O O . ARG A 1 277 ? 47.704 -9.456 -41.660 1.00 36.66 277 ARG A O 1
ATOM 2185 N N . LYS A 1 278 ? 47.867 -11.617 -42.272 1.00 38.12 278 LYS A N 1
ATOM 2186 C CA . LYS A 1 278 ? 47.276 -12.225 -41.065 1.00 38.12 278 LYS A CA 1
ATOM 2187 C C . LYS A 1 278 ? 48.165 -11.967 -39.837 1.00 38.12 278 LYS A C 1
ATOM 2189 O O . LYS A 1 278 ? 49.350 -12.294 -39.864 1.00 38.12 278 LYS A O 1
ATOM 2194 N N . LYS A 1 279 ? 47.583 -11.449 -38.749 1.00 37.56 279 LYS A N 1
ATOM 2195 C CA . LYS A 1 279 ? 48.165 -11.456 -37.391 1.00 37.56 279 LYS A CA 1
ATOM 2196 C C . LYS A 1 279 ? 47.479 -12.522 -36.516 1.00 37.56 279 LYS A C 1
ATOM 2198 O O . LYS A 1 279 ? 46.352 -12.913 -36.822 1.00 37.56 279 LYS A O 1
ATOM 2203 N N . PRO A 1 280 ? 48.166 -13.049 -35.485 1.00 35.09 280 PRO A N 1
ATOM 2204 C CA . PRO A 1 280 ? 47.818 -14.317 -34.862 1.00 35.09 280 PRO A CA 1
ATOM 2205 C C . PRO A 1 280 ? 46.715 -14.196 -33.806 1.00 35.09 280 PRO A C 1
ATOM 2207 O O . PRO A 1 280 ? 46.512 -13.172 -33.161 1.00 35.09 280 PRO A O 1
ATOM 2210 N N . ARG A 1 281 ? 46.027 -15.323 -33.653 1.00 38.22 281 ARG A N 1
ATOM 2211 C CA . ARG A 1 281 ? 44.882 -15.614 -32.792 1.00 38.22 281 ARG A CA 1
ATOM 2212 C C . ARG A 1 281 ? 45.294 -15.583 -31.312 1.00 38.22 281 ARG A C 1
ATOM 2214 O O . ARG A 1 281 ? 46.008 -16.477 -30.863 1.00 38.22 281 ARG A O 1
ATOM 2221 N N . ALA A 1 282 ? 44.814 -14.604 -30.547 1.00 33.84 282 ALA A N 1
ATOM 2222 C CA . ALA A 1 282 ? 44.860 -14.651 -29.086 1.00 33.84 282 ALA A CA 1
ATOM 2223 C C . ALA A 1 282 ? 43.641 -15.433 -28.566 1.00 33.84 282 ALA A C 1
ATOM 2225 O O . ALA A 1 282 ? 42.495 -15.079 -28.841 1.00 33.84 282 ALA A O 1
ATOM 2226 N N . ARG A 1 283 ? 43.898 -16.531 -27.845 1.00 44.12 283 ARG A N 1
ATOM 2227 C CA . ARG A 1 283 ? 42.893 -17.306 -27.104 1.00 44.12 283 ARG A CA 1
ATOM 2228 C C . ARG A 1 283 ? 42.275 -16.415 -26.020 1.00 44.12 283 ARG A C 1
ATOM 2230 O O . ARG A 1 283 ? 42.975 -16.047 -25.083 1.00 44.12 283 ARG A O 1
ATOM 2237 N N . ARG A 1 284 ? 40.978 -16.116 -26.117 1.00 35.56 284 ARG A N 1
ATOM 2238 C CA . ARG A 1 284 ? 40.182 -15.629 -24.983 1.00 35.56 284 ARG A CA 1
ATOM 2239 C C . ARG A 1 284 ? 39.476 -16.814 -24.329 1.00 35.56 284 ARG A C 1
ATOM 2241 O O . ARG A 1 284 ? 38.782 -17.581 -24.989 1.00 35.56 284 ARG A O 1
ATOM 2248 N N . SER A 1 285 ? 39.747 -16.977 -23.043 1.00 38.38 285 SER A N 1
ATOM 2249 C CA . SER A 1 285 ? 39.064 -17.856 -22.099 1.00 38.38 285 SER A CA 1
ATOM 2250 C C . SER A 1 285 ? 37.598 -17.445 -21.930 1.00 38.38 285 SER A C 1
ATOM 2252 O O . SER A 1 285 ? 37.303 -16.256 -21.858 1.00 38.38 285 SER A O 1
ATOM 2254 N N . ALA A 1 286 ? 36.704 -18.432 -21.860 1.00 40.34 286 ALA A N 1
ATOM 2255 C CA . ALA A 1 286 ? 35.266 -18.256 -21.649 1.00 40.34 286 ALA A CA 1
ATOM 2256 C C . ALA A 1 286 ? 34.937 -17.781 -20.216 1.00 40.34 286 ALA A C 1
ATOM 2258 O O . ALA A 1 286 ? 35.572 -18.276 -19.277 1.00 40.34 286 ALA A O 1
ATOM 2259 N N . PRO A 1 287 ? 33.933 -16.907 -20.006 1.00 40.28 287 PRO A N 1
ATOM 2260 C CA . PRO A 1 287 ? 33.410 -16.629 -18.676 1.00 40.28 287 PRO A CA 1
ATOM 2261 C C . PRO A 1 287 ? 32.354 -17.685 -18.310 1.00 40.28 287 PRO A C 1
ATOM 2263 O O . PRO A 1 287 ? 31.271 -17.735 -18.872 1.00 40.28 287 PRO A O 1
ATOM 2266 N N . LYS A 1 288 ? 32.673 -18.551 -17.344 1.00 44.00 288 LYS A N 1
ATOM 2267 C CA . LYS A 1 288 ? 31.753 -19.556 -16.769 1.00 44.00 288 LYS A CA 1
ATOM 2268 C C . LYS A 1 288 ? 30.830 -18.990 -15.669 1.00 44.00 288 LYS A C 1
ATOM 2270 O O . LYS A 1 288 ? 30.333 -19.755 -14.855 1.00 44.00 288 LYS A O 1
ATOM 2275 N N . ARG A 1 289 ? 30.651 -17.666 -15.582 1.00 45.41 289 ARG A N 1
ATOM 2276 C CA . ARG A 1 289 ? 29.931 -17.012 -14.467 1.00 45.41 289 ARG A CA 1
ATOM 2277 C C . ARG A 1 289 ? 28.575 -16.398 -14.829 1.00 45.41 289 ARG A C 1
ATOM 2279 O O . ARG A 1 289 ? 27.847 -16.030 -13.920 1.00 45.41 289 ARG A O 1
ATOM 2286 N N . GLU A 1 290 ? 28.224 -16.320 -16.111 1.00 41.72 290 GLU A N 1
ATOM 2287 C CA . GLU A 1 290 ? 26.951 -15.727 -16.564 1.00 41.72 290 GLU A CA 1
ATOM 2288 C C . GLU A 1 290 ? 25.764 -16.709 -16.447 1.00 41.72 290 GLU A C 1
ATOM 2290 O O . GLU A 1 290 ? 24.634 -16.292 -16.208 1.00 41.72 290 GLU A O 1
ATOM 2295 N N . ASP A 1 291 ? 26.023 -18.021 -16.481 1.00 39.88 291 ASP A N 1
ATOM 2296 C CA . ASP A 1 291 ? 24.982 -19.065 -16.430 1.00 39.88 291 ASP A CA 1
ATOM 2297 C C . ASP A 1 291 ? 24.346 -19.283 -15.039 1.00 39.88 291 ASP A C 1
ATOM 2299 O O . ASP A 1 291 ? 23.322 -19.962 -14.928 1.00 39.88 291 ASP A O 1
ATOM 2303 N N . GLU A 1 292 ? 24.927 -18.740 -13.963 1.00 39.44 292 GLU A N 1
ATOM 2304 C CA . GLU A 1 292 ? 24.362 -18.867 -12.607 1.00 39.44 292 GLU A CA 1
ATOM 2305 C C . GLU A 1 292 ? 23.405 -17.719 -12.252 1.00 39.44 292 GLU A C 1
ATOM 2307 O O . GLU A 1 292 ? 22.469 -17.933 -11.483 1.00 39.44 292 GLU A O 1
ATOM 2312 N N . VAL A 1 293 ? 23.562 -16.540 -12.865 1.00 45.69 293 VAL A N 1
ATOM 2313 C CA . VAL A 1 293 ? 22.696 -15.370 -12.614 1.00 45.69 293 VAL A CA 1
ATOM 2314 C C . VAL A 1 293 ? 21.310 -15.571 -13.237 1.00 45.69 293 VAL A C 1
ATOM 2316 O O . VAL A 1 293 ? 20.294 -15.290 -12.606 1.00 45.69 293 VAL A O 1
ATOM 2319 N N . LEU A 1 294 ? 21.248 -16.181 -14.425 1.00 43.12 294 LEU A N 1
ATOM 2320 C CA . LEU A 1 294 ? 19.993 -16.472 -15.134 1.00 43.12 294 LEU A CA 1
ATOM 2321 C C . LEU A 1 294 ? 19.145 -17.577 -14.477 1.00 43.12 294 LEU A C 1
ATOM 2323 O O . LEU A 1 294 ? 17.989 -17.762 -14.846 1.00 43.12 294 LEU A O 1
ATOM 2327 N N . LYS A 1 295 ? 19.686 -18.305 -13.490 1.00 43.59 295 LYS A N 1
ATOM 2328 C CA . LYS A 1 295 ? 18.934 -19.297 -12.700 1.00 43.59 295 LYS A CA 1
ATOM 2329 C C . LYS A 1 295 ? 18.324 -18.730 -11.416 1.00 43.59 295 LYS A C 1
ATOM 2331 O O . LYS A 1 295 ? 17.535 -19.428 -10.784 1.00 43.59 295 LYS A O 1
ATOM 2336 N N . ALA A 1 296 ? 18.690 -17.508 -11.025 1.00 41.88 296 ALA A N 1
ATOM 2337 C CA . ALA A 1 296 ? 18.261 -16.891 -9.770 1.00 41.88 296 ALA A CA 1
ATOM 2338 C C . ALA A 1 296 ? 17.069 -15.930 -9.925 1.00 41.88 296 ALA A C 1
ATOM 2340 O O . ALA A 1 296 ? 16.453 -15.567 -8.925 1.00 41.88 296 ALA A O 1
ATOM 2341 N N . ILE A 1 297 ? 16.701 -15.554 -11.155 1.00 45.66 297 ILE A N 1
ATOM 2342 C CA . ILE A 1 297 ? 15.494 -14.762 -11.419 1.00 45.66 297 ILE A CA 1
ATOM 2343 C C . ILE A 1 297 ? 14.302 -15.721 -11.427 1.00 45.66 297 ILE A C 1
ATOM 2345 O O . ILE A 1 297 ? 13.850 -16.209 -12.460 1.00 45.66 297 ILE A O 1
ATOM 2349 N N . GLY A 1 298 ? 13.860 -16.083 -10.226 1.00 41.19 298 GLY A N 1
ATOM 2350 C CA . GLY A 1 298 ? 12.633 -16.836 -10.033 1.00 41.19 298 GLY A CA 1
ATOM 2351 C C . GLY A 1 298 ? 11.392 -15.954 -10.238 1.00 41.19 298 GLY A C 1
ATOM 2352 O O . GLY A 1 298 ? 11.465 -14.732 -10.105 1.00 41.19 298 GLY A O 1
ATOM 2353 N N . PRO A 1 299 ? 10.216 -16.561 -10.465 1.00 46.25 299 PRO A N 1
ATOM 2354 C CA . PRO A 1 299 ? 8.943 -15.860 -10.689 1.00 46.25 299 PRO A CA 1
ATOM 2355 C C . PRO A 1 299 ? 8.487 -14.947 -9.530 1.00 46.25 299 PRO A C 1
ATOM 2357 O O . PRO A 1 299 ? 7.547 -14.173 -9.684 1.00 46.25 299 PRO A O 1
ATOM 2360 N N . GLN A 1 300 ? 9.145 -15.008 -8.368 1.00 40.03 300 GLN A N 1
ATOM 2361 C CA . GLN A 1 300 ? 8.827 -14.192 -7.193 1.00 40.03 300 GLN A CA 1
ATOM 2362 C C . GLN A 1 300 ? 9.331 -12.743 -7.310 1.00 40.03 300 GLN A C 1
ATOM 2364 O O . GLN A 1 300 ? 8.652 -11.844 -6.821 1.00 40.03 300 GLN A O 1
ATOM 2369 N N . THR A 1 301 ? 10.434 -12.489 -8.025 1.00 47.75 301 THR A N 1
ATOM 2370 C CA . THR A 1 301 ? 10.963 -11.125 -8.228 1.00 47.75 301 THR A CA 1
ATOM 2371 C C . THR A 1 301 ? 10.082 -10.306 -9.184 1.00 47.75 301 THR A C 1
ATOM 2373 O O . THR A 1 301 ? 9.967 -9.093 -9.052 1.00 47.75 301 THR A O 1
ATOM 2376 N N . MET A 1 302 ? 9.371 -10.970 -10.102 1.00 44.31 302 MET A N 1
ATOM 2377 C CA . MET A 1 302 ? 8.511 -10.323 -11.107 1.00 44.31 302 MET A CA 1
ATOM 2378 C C . MET A 1 302 ? 7.120 -9.929 -10.579 1.00 44.31 302 MET A C 1
ATOM 2380 O O . MET A 1 302 ? 6.462 -9.059 -11.149 1.00 44.31 302 MET A O 1
ATOM 2384 N N . ALA A 1 303 ? 6.665 -10.507 -9.460 1.00 43.03 303 ALA A N 1
ATOM 2385 C CA . ALA A 1 303 ? 5.384 -10.158 -8.831 1.00 43.03 303 ALA A CA 1
ATOM 2386 C C . ALA A 1 303 ? 5.387 -8.773 -8.142 1.00 43.03 303 ALA A C 1
ATOM 2388 O O . ALA A 1 303 ? 4.345 -8.333 -7.641 1.00 43.03 303 ALA A O 1
ATOM 2389 N N . LEU A 1 304 ? 6.549 -8.113 -8.100 1.00 44.94 304 LEU A N 1
ATOM 2390 C CA . LEU A 1 304 ? 6.778 -6.779 -7.539 1.00 44.94 304 LEU A CA 1
ATOM 2391 C C . LEU A 1 304 ? 6.724 -5.667 -8.605 1.00 44.94 304 LEU A C 1
ATOM 2393 O O . LEU A 1 304 ? 6.625 -4.500 -8.251 1.00 44.94 304 LEU A O 1
ATOM 2397 N N . LEU A 1 305 ? 6.709 -6.020 -9.898 1.00 49.59 305 LEU A N 1
ATOM 2398 C CA . LEU A 1 305 ? 6.665 -5.096 -11.044 1.00 49.59 305 LEU A CA 1
ATOM 2399 C C . LEU A 1 305 ? 5.238 -4.672 -11.438 1.00 49.59 305 LEU A C 1
ATOM 2401 O O . LEU A 1 305 ? 4.940 -4.510 -12.620 1.00 49.59 305 LEU A O 1
ATOM 2405 N N . ALA A 1 306 ? 4.313 -4.604 -10.484 1.00 40.12 306 ALA A N 1
ATOM 2406 C CA . ALA A 1 306 ? 2.916 -4.278 -10.752 1.00 40.12 306 ALA A CA 1
ATOM 2407 C C . ALA A 1 306 ? 2.488 -3.075 -9.913 1.00 40.12 306 ALA A C 1
ATOM 2409 O O . ALA A 1 306 ? 1.921 -3.231 -8.833 1.00 40.12 306 ALA A O 1
ATOM 2410 N N . ALA A 1 307 ? 2.725 -1.881 -10.448 1.00 32.34 307 ALA A N 1
ATOM 2411 C CA . ALA A 1 307 ? 1.832 -0.769 -10.181 1.00 32.34 307 ALA A CA 1
ATOM 2412 C C . ALA A 1 307 ? 0.551 -0.996 -11.009 1.00 32.34 307 ALA A C 1
ATOM 2414 O O . ALA A 1 307 ? 0.585 -1.032 -12.236 1.00 32.34 307 ALA A O 1
ATOM 2415 N N . GLY A 1 308 ? -0.578 -1.209 -10.329 1.00 39.53 308 GLY A N 1
ATOM 2416 C CA . GLY A 1 308 ? -1.864 -0.702 -10.814 1.00 39.53 308 GLY A CA 1
ATOM 2417 C C . GLY A 1 308 ? -2.691 -1.464 -11.860 1.00 39.53 308 GLY A C 1
ATOM 2418 O O . GLY A 1 308 ? -3.579 -0.826 -12.415 1.00 39.53 308 GLY A O 1
ATOM 2419 N N . GLN A 1 309 ? -2.527 -2.770 -12.120 1.00 34.25 309 GLN A N 1
ATOM 2420 C CA . GLN A 1 309 ? -3.546 -3.517 -12.895 1.00 34.25 309 GLN A CA 1
ATOM 2421 C C . GLN A 1 309 ? -3.874 -4.902 -12.318 1.00 34.25 309 GLN A C 1
ATOM 2423 O O . GLN A 1 309 ? -3.004 -5.749 -12.112 1.00 34.25 309 GLN A O 1
ATOM 2428 N N . VAL A 1 310 ? -5.169 -5.102 -12.057 1.00 32.81 310 VAL A N 1
ATOM 2429 C CA . VAL A 1 310 ? -5.801 -6.374 -11.685 1.00 32.81 310 VAL A CA 1
ATOM 2430 C C . VAL A 1 310 ? -5.792 -7.285 -12.921 1.00 32.81 310 VAL A C 1
ATOM 2432 O O . VAL A 1 310 ? -6.222 -6.832 -13.981 1.00 32.81 310 VAL A O 1
ATOM 2435 N N . PRO A 1 311 ? -5.326 -8.544 -12.836 1.00 34.06 311 PRO A N 1
ATOM 2436 C CA . PRO A 1 311 ? -5.532 -9.490 -13.921 1.00 34.06 311 PRO A CA 1
ATOM 2437 C C . PRO A 1 311 ? -7.030 -9.795 -14.028 1.00 34.06 311 PRO A C 1
ATOM 2439 O O . PRO A 1 311 ? -7.623 -10.266 -13.058 1.00 34.06 311 PRO A O 1
ATOM 2442 N N . GLU A 1 312 ? -7.640 -9.539 -15.187 1.00 33.97 312 GLU A N 1
ATOM 2443 C CA . GLU A 1 312 ? -8.939 -10.132 -15.507 1.00 33.97 312 GLU A CA 1
ATOM 2444 C C . GLU A 1 312 ? -8.789 -11.659 -15.490 1.00 33.97 312 GLU A C 1
ATOM 2446 O O . GLU A 1 312 ? -7.944 -12.232 -16.182 1.00 33.97 312 GLU A O 1
ATOM 2451 N N . GLU A 1 313 ? -9.584 -12.317 -14.648 1.00 34.00 313 GLU A N 1
ATOM 2452 C CA . GLU A 1 313 ? -9.681 -13.770 -14.618 1.00 34.00 313 GLU A CA 1
ATOM 2453 C C . GLU A 1 313 ? -10.336 -14.253 -15.915 1.00 34.00 313 GLU A C 1
ATOM 2455 O O . GLU A 1 313 ? -11.476 -13.914 -16.224 1.00 34.00 313 GLU A O 1
ATOM 2460 N N . ASP A 1 314 ? -9.596 -15.054 -16.678 1.00 32.84 314 ASP A N 1
ATOM 2461 C CA . ASP A 1 314 ? -10.083 -15.747 -17.865 1.00 32.84 314 ASP A CA 1
ATOM 2462 C C . ASP A 1 314 ? -11.179 -16.765 -17.464 1.00 32.84 314 ASP A C 1
ATOM 2464 O O . ASP A 1 314 ? -10.870 -17.770 -16.807 1.00 32.84 314 ASP A O 1
ATOM 2468 N N . PRO A 1 315 ? -12.455 -16.572 -17.863 1.00 34.56 315 PRO A N 1
ATOM 2469 C CA . PRO A 1 315 ? -13.559 -17.466 -17.498 1.00 34.56 315 PRO A CA 1
ATOM 2470 C C . PRO A 1 315 ? -13.469 -18.848 -18.172 1.00 34.56 315 PRO A C 1
ATOM 2472 O O . PRO A 1 315 ? -14.307 -19.718 -17.944 1.00 34.56 315 PRO A O 1
ATOM 2475 N N . SER A 1 316 ? -12.435 -19.100 -18.979 1.00 37.00 316 SER A N 1
ATOM 2476 C CA . SER A 1 316 ? -12.209 -20.377 -19.667 1.00 37.00 316 SER A CA 1
ATOM 2477 C C . SER A 1 316 ? -11.645 -21.489 -18.772 1.00 37.00 316 SER A C 1
ATOM 2479 O O . SER A 1 316 ? -11.454 -22.616 -19.242 1.00 37.00 316 SER A O 1
ATOM 2481 N N . ARG A 1 317 ? -11.322 -21.202 -17.501 1.00 35.56 317 ARG A N 1
ATOM 2482 C CA . ARG A 1 317 ? -10.634 -22.149 -16.601 1.00 35.56 317 ARG A CA 1
ATOM 2483 C C . ARG A 1 317 ? -11.496 -22.776 -15.506 1.00 35.56 317 ARG A C 1
ATOM 2485 O O . ARG A 1 317 ? -10.990 -23.618 -14.763 1.00 35.56 317 ARG A O 1
ATOM 2492 N N . GLU A 1 318 ? -12.785 -22.465 -15.448 1.00 37.88 318 GLU A N 1
ATOM 2493 C CA . GLU A 1 318 ? -13.725 -23.166 -14.571 1.00 37.88 318 GLU A CA 1
ATOM 2494 C C . GLU A 1 318 ? -14.263 -24.425 -15.256 1.00 37.88 318 GLU A C 1
ATOM 2496 O O . GLU A 1 318 ? -15.210 -24.390 -16.038 1.00 37.88 318 GLU A O 1
ATOM 2501 N N . GLY A 1 319 ? -13.642 -25.573 -14.975 1.00 39.41 319 GLY A N 1
ATOM 2502 C CA . GLY A 1 319 ? -14.195 -26.847 -15.437 1.00 39.41 319 GLY A CA 1
ATOM 2503 C C . GLY A 1 319 ? -13.258 -28.044 -15.449 1.00 39.41 319 GLY A C 1
ATOM 2504 O O . GLY A 1 319 ? -13.376 -28.876 -16.342 1.00 39.41 319 GLY A O 1
ATOM 2505 N N . ARG A 1 320 ? -12.327 -28.170 -14.496 1.00 36.34 320 ARG A N 1
ATOM 2506 C CA . ARG A 1 320 ? -11.671 -29.462 -14.232 1.00 36.34 320 ARG A CA 1
ATOM 2507 C C . ARG A 1 320 ? -11.778 -29.782 -12.754 1.00 36.34 320 ARG A C 1
ATOM 2509 O O . ARG A 1 320 ? -11.139 -29.158 -11.914 1.00 36.34 320 ARG A O 1
ATOM 2516 N N . THR A 1 321 ? -12.666 -30.716 -12.442 1.00 48.38 321 THR A N 1
ATOM 2517 C CA . THR A 1 321 ? -12.890 -31.214 -11.089 1.00 48.38 321 THR A CA 1
ATOM 2518 C C . THR A 1 321 ? -11.685 -32.027 -10.615 1.00 48.38 321 THR A C 1
ATOM 2520 O O . THR A 1 321 ? -11.008 -32.701 -11.393 1.00 48.38 321 THR A O 1
ATOM 2523 N N . ALA A 1 322 ? -11.442 -31.995 -9.303 1.00 41.66 322 ALA A N 1
ATOM 2524 C CA . ALA A 1 322 ? -10.323 -32.641 -8.610 1.00 41.66 322 ALA A CA 1
ATOM 2525 C C . ALA A 1 322 ? -10.236 -34.181 -8.775 1.00 41.66 322 ALA A C 1
ATOM 2527 O O . ALA A 1 322 ? -9.310 -34.809 -8.260 1.00 41.66 322 ALA A O 1
ATOM 2528 N N . GLU A 1 323 ? -11.167 -34.805 -9.500 1.00 41.25 323 GLU A N 1
ATOM 2529 C CA . GLU A 1 323 ? -11.145 -36.237 -9.812 1.00 41.25 323 GLU A CA 1
ATOM 2530 C C . GLU A 1 323 ? -10.280 -36.578 -11.042 1.00 41.25 323 GLU A C 1
ATOM 2532 O O . GLU A 1 323 ? -9.679 -37.655 -11.070 1.00 41.25 323 GLU A O 1
ATOM 2537 N N . GLU A 1 324 ? -10.100 -35.665 -12.008 1.00 44.00 324 GLU A N 1
ATOM 2538 C CA . GLU A 1 324 ? -9.271 -35.937 -13.200 1.00 44.00 324 GLU A CA 1
ATOM 2539 C C . GLU A 1 324 ? -7.760 -35.897 -12.907 1.00 44.00 324 GLU A C 1
ATOM 2541 O O . GLU A 1 324 ? -6.995 -36.702 -13.450 1.00 44.00 324 GLU A O 1
ATOM 2546 N N . GLU A 1 325 ? -7.301 -35.055 -11.974 1.00 41.88 325 GLU A N 1
ATOM 2547 C CA . GLU A 1 325 ? -5.883 -35.020 -11.577 1.00 41.88 325 GLU A CA 1
ATOM 2548 C C . GLU A 1 325 ? -5.457 -36.249 -10.750 1.00 41.88 325 GLU A C 1
ATOM 2550 O O . GLU A 1 325 ? -4.285 -36.648 -10.760 1.00 41.88 325 GLU A O 1
ATOM 2555 N N . ALA A 1 326 ? -6.405 -36.917 -10.083 1.00 44.75 326 ALA A N 1
ATOM 2556 C CA . ALA A 1 326 ? -6.143 -38.143 -9.331 1.00 44.75 326 ALA A CA 1
ATOM 2557 C C . ALA A 1 326 ? -6.006 -39.382 -10.240 1.00 44.75 326 ALA A C 1
ATOM 2559 O O . ALA A 1 326 ? -5.310 -40.342 -9.883 1.00 44.75 326 ALA A O 1
ATOM 2560 N N . GLN A 1 327 ? -6.617 -39.366 -11.430 1.00 39.81 327 GLN A N 1
ATOM 2561 C CA . GLN A 1 327 ? -6.602 -40.499 -12.359 1.00 39.81 327 GLN A CA 1
ATOM 2562 C C . GLN A 1 327 ? -5.330 -40.540 -13.225 1.00 39.81 327 GLN A C 1
ATOM 2564 O O . GLN A 1 327 ? -4.818 -41.625 -13.510 1.00 39.81 327 GLN A O 1
ATOM 2569 N N . VAL A 1 328 ? -4.733 -39.382 -13.532 1.00 45.19 328 VAL A N 1
ATOM 2570 C CA . VAL A 1 328 ? -3.447 -39.292 -14.255 1.00 45.19 328 VAL A CA 1
ATOM 2571 C C . VAL A 1 328 ? -2.262 -39.726 -13.378 1.00 45.19 328 VAL A C 1
ATOM 2573 O O . VAL A 1 328 ? -1.296 -40.306 -13.871 1.00 45.19 328 VAL A O 1
ATOM 2576 N N . ARG A 1 329 ? -2.343 -39.550 -12.051 1.00 45.72 329 ARG A N 1
ATOM 2577 C CA . ARG A 1 329 ? -1.271 -39.966 -11.122 1.00 45.72 329 ARG A CA 1
ATOM 2578 C C . ARG A 1 329 ? -1.256 -41.467 -10.809 1.00 45.72 329 ARG A C 1
ATOM 2580 O O . ARG A 1 329 ? -0.240 -41.975 -10.337 1.00 45.72 329 ARG A O 1
ATOM 2587 N N . ARG A 1 330 ? -2.338 -42.205 -11.090 1.00 41.53 330 ARG A N 1
ATOM 2588 C CA . ARG A 1 330 ? -2.430 -43.659 -10.830 1.00 41.53 330 ARG A CA 1
ATOM 2589 C C . ARG A 1 330 ? -2.030 -44.550 -12.012 1.00 41.53 330 ARG A C 1
ATOM 2591 O O . ARG A 1 330 ? -1.808 -45.740 -11.800 1.00 41.53 330 ARG A O 1
ATOM 2598 N N . SER A 1 331 ? -1.874 -44.011 -13.223 1.00 40.62 331 SER A N 1
ATOM 2599 C CA . SER A 1 331 ? -1.480 -44.787 -14.414 1.00 40.62 331 SER A CA 1
ATOM 2600 C C . SER A 1 331 ? 0.039 -44.887 -14.643 1.00 40.62 331 SER A C 1
ATOM 2602 O O . SER A 1 331 ? 0.476 -45.707 -15.446 1.00 40.62 331 SER A O 1
ATOM 2604 N N . GLY A 1 332 ? 0.865 -44.133 -13.904 1.00 38.81 332 GLY A N 1
ATOM 2605 C CA . GLY A 1 332 ? 2.329 -44.104 -14.077 1.00 38.81 332 GLY A CA 1
ATOM 2606 C C . GLY A 1 332 ? 3.138 -45.136 -13.276 1.00 38.81 332 GLY A C 1
ATOM 2607 O O . GLY A 1 332 ? 4.356 -45.198 -13.420 1.00 38.81 332 GLY A O 1
ATOM 2608 N N . ALA A 1 333 ? 2.503 -45.953 -12.431 1.00 40.28 333 ALA A N 1
ATOM 2609 C CA . ALA A 1 333 ? 3.200 -46.834 -11.489 1.00 40.28 333 ALA A CA 1
ATOM 2610 C C . ALA A 1 333 ? 2.821 -48.313 -11.661 1.00 40.28 333 ALA A C 1
ATOM 2612 O O . ALA A 1 333 ? 2.284 -48.933 -10.748 1.00 40.28 333 ALA A O 1
ATOM 2613 N N . LYS A 1 334 ? 3.106 -48.910 -12.825 1.00 38.88 334 LYS A N 1
ATOM 2614 C CA . LYS A 1 334 ? 3.190 -50.376 -12.972 1.00 38.88 334 LYS A CA 1
ATOM 2615 C C . LYS A 1 334 ? 4.029 -50.752 -14.193 1.00 38.88 334 LYS A C 1
ATOM 2617 O O . LYS A 1 334 ? 3.607 -50.535 -15.320 1.00 38.88 334 LYS A O 1
ATOM 2622 N N . GLY A 1 335 ? 5.180 -51.389 -13.959 1.00 35.94 335 GLY A N 1
ATOM 2623 C CA . GLY A 1 335 ? 5.795 -52.243 -14.980 1.00 35.94 335 GLY A CA 1
ATOM 2624 C C . GLY A 1 335 ? 7.314 -52.202 -15.115 1.00 35.94 335 GLY A C 1
ATOM 2625 O O . GLY A 1 335 ? 7.798 -51.923 -16.202 1.00 35.94 335 GLY A O 1
ATOM 2626 N N . ARG A 1 336 ? 8.077 -52.579 -14.078 1.00 35.72 336 ARG A N 1
ATOM 2627 C CA . ARG A 1 336 ? 9.375 -53.262 -14.275 1.00 35.72 336 ARG A CA 1
ATOM 2628 C C . ARG A 1 336 ? 9.565 -54.366 -13.235 1.00 35.72 336 ARG A C 1
ATOM 2630 O O . ARG A 1 336 ? 10.270 -54.210 -12.245 1.00 35.72 336 ARG A O 1
ATOM 2637 N N . GLY A 1 337 ? 8.889 -55.488 -13.480 1.00 30.14 337 GLY A N 1
ATOM 2638 C CA . GLY A 1 337 ? 9.177 -56.785 -12.872 1.00 30.14 337 GLY A CA 1
ATOM 2639 C C . GLY A 1 337 ? 10.001 -57.643 -13.836 1.00 30.14 337 GLY A C 1
ATOM 2640 O O . GLY A 1 337 ? 9.638 -57.785 -14.998 1.00 30.14 337 GLY A O 1
ATOM 2641 N N . ARG A 1 338 ? 11.120 -58.166 -13.325 1.00 36.38 338 ARG A N 1
ATOM 2642 C CA . ARG A 1 338 ? 12.083 -59.111 -13.925 1.00 36.38 338 ARG A CA 1
ATOM 2643 C C . ARG A 1 338 ? 11.463 -60.329 -14.626 1.00 36.38 338 ARG A C 1
ATOM 2645 O O . ARG A 1 338 ? 10.486 -60.866 -14.108 1.00 36.38 338 ARG A O 1
ATOM 2652 N N . ARG A 1 339 ? 12.184 -60.864 -15.631 1.00 32.38 339 ARG A N 1
ATOM 2653 C CA . ARG A 1 339 ? 12.708 -62.260 -15.762 1.00 32.38 339 ARG A CA 1
ATOM 2654 C C . ARG A 1 339 ? 13.246 -62.514 -17.190 1.00 32.38 339 ARG A C 1
ATOM 2656 O O . ARG A 1 339 ? 12.906 -61.716 -18.063 1.00 32.38 339 ARG A O 1
ATOM 2663 N N . PRO A 1 340 ? 14.008 -63.593 -17.466 1.00 44.62 340 PRO A N 1
ATOM 2664 C CA . PRO A 1 340 ? 14.440 -64.702 -16.600 1.00 44.62 340 PRO A CA 1
ATOM 2665 C C . PRO A 1 340 ? 15.856 -64.552 -16.041 1.00 44.62 340 PRO A C 1
ATOM 2667 O O . PRO A 1 340 ? 16.716 -63.963 -16.730 1.00 44.62 340 PRO A O 1
#

Sequence (340 aa):
MNGSPEELLLALSPGSTLLVLLRTLYSLRLDFGVLWPDGSEHAFVFRKDQLVALIGRGRSEALVRDLPDLAREGLIRLVEPEEAEAEGVQALLVERRGGRVLPLSEAVAPWEPQFPEWWEAPLPFAMNARGRMRINRTASLMFGSDLGRLSVAELPEKDEFIVELEGRETPCFLAFRRLESDIFIIEDCTGELLEAQDISW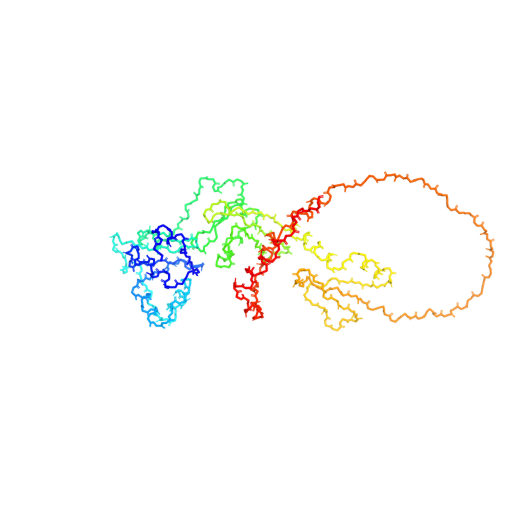WAAVGRAWTASIEAEGRAWRREETAPPEGFPGRAWPCEWEGRVLGWLCVEEPGPQEAPDGGRQDGESQAERAPAPRKKPRARRSAPKREDEVLKAIGPQTMALLAAGQVPEEDPSREGRTAEEEAQVRRSGAKGRGRRP

pLDDT: mean 73.89, std 21.83, range [30.14, 95.56]

Solvent-accessible surface area (backbone atoms only — not comparable to full-atom values): 21033 Å² total; per-residue (Å²): 134,88,66,54,75,64,56,51,23,57,70,30,28,41,84,32,32,40,51,57,54,53,52,48,31,60,76,69,71,39,57,35,36,32,37,47,50,58,78,52,91,58,57,48,37,43,48,50,69,54,52,52,53,41,40,75,72,71,44,36,78,42,38,47,65,46,50,67,57,42,32,74,71,65,77,40,75,80,53,55,70,79,84,57,70,57,86,85,42,54,18,39,33,50,38,82,82,10,42,48,81,38,46,38,68,68,61,54,41,85,75,79,80,86,70,59,93,65,52,80,42,99,51,30,33,38,31,61,53,74,32,35,35,44,60,30,69,45,25,35,70,75,74,37,66,65,64,46,68,48,60,47,78,76,53,74,99,55,63,58,44,56,46,74,54,80,95,53,98,55,88,41,33,36,36,38,36,57,77,52,95,56,28,26,42,58,40,86,41,38,68,63,49,54,51,51,51,52,50,47,48,43,69,39,66,34,69,70,54,56,53,50,42,48,75,71,71,30,57,69,47,84,30,68,86,59,75,62,89,84,56,80,45,52,70,43,82,27,50,50,98,92,38,79,72,21,24,47,37,36,47,53,77,70,86,75,78,72,80,79,85,76,85,74,90,79,89,81,84,89,81,86,83,83,83,89,79,88,79,84,89,78,87,79,83,82,81,88,67,65,76,62,59,74,70,66,75,50,80,72,72,61,73,42,76,63,84,88,74,82,80,81,81,70,80,87,69,81,82,76,63,81,65,62,68,57,55,65,68,65,72,77,78,80,88,88,78,89,83,134

Secondary structure (DSSP, 8-state):
----HHHHHHT--TTSBHHHHHHHHHHHT-SEEEE--TT-SS-EEEEHHHHHHHHHTT-TTSBGGGHHHHHHTTSSPPPPGGGG--TT-EEEEEETTEEEEEEHHHHHS-PPP---TTTTSSS-EEEEETTEEEE-HHHHHHH-GGGGG-BGGGS-SSSEEEEE-TT-SS--EEEEEEEETTEEEEEE-HHHHHHHHHHHHHHHH-HHHHHHHHHTT--EEEESS-PPTT-SEEEEEEEETTEEEEEEEEEPPP---PPP--------------PPPP-----PPP-TTSTTGGGT--HHHHTT--SS-PPPP-GGG----TTHHHHHTTSSS-------

Nearest PDB structures (foldseek):
  2jhj-assembly1_A  TM=3.761E-01  e=1.552E+00  Archaeoglobus fulgidus
  3cm1-assembly1_A  TM=3.695E-01  e=2.772E+00  Thermobifida fusca YX

Mean predicted aligned error: 17.71 Å

Radius of gyration: 32.06 Å; Cα contacts (8 Å, |Δi|>4): 428; chains: 1; bounding box: 79×79×101 Å

Foldseek 3Di:
DDDDLQVLQQPFAQQDFLLSVLVSCVVVVAQKAWAQAAPDQWIFIDGSVLSVQCVVVVRRRPGNNCVVVCVVVVSGPGDDVVNVPDPPHWYWYHDHRGIDIDRSCVSGDRDDDDDPPCLQPLFWKWFDDRNFIDIHPNVCVPPNPCSRVDGPVQDDPDQWAWDWDPPDPDIWIWIWHHDDDRMTTIDTCPVVVVVVLVVQQCVQCPPVNVVVLVVVVKDKDWAQPDDDVPQQFDWDFGDDPRDGRTIITIHDDDPPPPPDDDDDDDDDDDDDDDDDDDDDDDDDDDDPPPVVVVVPPDPVVVVNVDDDDDDDDDPPPPDDDPPVVVVVVVVPDDDDDDDD